Protein AF-A0A1F5B3G1-F1 (afdb_monomer)

pLDDT: mean 71.33, std 23.07, range [35.62, 98.06]

Radius of gyration: 30.31 Å; Cα contacts (8 Å, |Δi|>4): 135; chains: 1; bounding box: 74×88×44 Å

Sequence (189 aa):
MNYLMTTNYNHNNFNKSPRPTTLKGIPFAWQDKRVMKVIRESFNRRKRPIAIALYQTLTEQASNAGGKQGKAVSEFSAYLEGLAEKIGRSVATVKRYMADFKRLGIVSWQNRKWGHRNLANLYTLRHYSHHNSGPTSVHNNELSTVAHNSELPIKERRKDSTIINKDVDNSGITKGFNSLKDILDKRNA

Organism: NCBI:txid1797301

InterPro domains:
  IPR036390 Winged helix DNA-binding domain superfamily [SSF46785] (54-125)

Solvent-accessible surface area (backbone atoms only — not comparable to full-atom values): 12458 Å² total; per-residue (Å²): 138,87,82,86,81,85,78,86,79,84,87,77,81,80,77,73,72,76,71,79,87,56,77,77,85,60,89,51,54,74,75,60,68,65,56,53,48,52,47,59,74,75,32,56,88,85,53,27,62,58,53,51,44,49,52,46,53,51,28,28,50,15,29,59,58,12,58,83,72,78,43,84,36,54,58,33,72,46,48,65,62,64,54,12,59,77,61,72,49,53,50,71,56,47,53,54,53,49,53,50,32,39,75,71,57,46,35,51,73,46,89,39,67,58,89,94,43,81,49,54,27,42,35,34,54,47,79,83,77,66,81,80,72,63,71,96,46,96,63,76,82,57,83,74,79,72,70,79,83,84,65,74,87,86,84,76,87,75,79,86,88,74,92,71,92,78,92,80,79,93,79,83,84,82,87,86,74,84,52,76,65,65,61,53,62,62,71,80,106

Mean predicted aligned error: 18.75 Å

Foldseek 3Di:
DDDDDDDPDDPDDPPPPPDPPDPPPDQDFDDDVVVLVLLVVVDDPVCSVLLVQLNSLLSSQQSVVCSVVVDRGQKGFADLVVSCVSSVHDSVSSVVSVVVCVVSVQKDWDFDDDVPRGGTIMMGGDDPPPPPPPPPDPPPPDPPPPDDPPDPPPPDPPDDDDDDDDDDDDDDDDPDDDDPVNVVVVVVD

Secondary structure (DSSP, 8-state):
-----------------------TTS------HHHHHHHHHHS-TTTHHHHHHHHHHHHHHHHHHHHTTTS--SEEEE-HHHHHHHHTS-HHHHHHHHHHHHHTTSEEEE--EETTEEPPEEEEEPP---TT---SSTTTTS---S--------S-SSS----------------S---HHHHHHTT--

Nearest PDB structures (foldseek):
  6pln-assembly2_B  TM=6.323E-01  e=3.599E-03  Pyrococcus furiosus
  4pql-assembly1_A  TM=6.502E-01  e=5.893E-03  Staphylococcus aureus
  3hif-assembly1_A  TM=7.026E-01  e=2.286E-02  Escherichia coli
  3r0a-assembly1_A  TM=5.890E-01  e=6.267E-03  Methanosarcina mazei
  2p4w-assembly1_A  TM=6.684E-01  e=1.004E-01  Pyrococcus furiosus

Structure (mmCIF, N/CA/C/O backbone):
data_AF-A0A1F5B3G1-F1
#
_entry.id   AF-A0A1F5B3G1-F1
#
loop_
_atom_site.group_PDB
_atom_site.id
_atom_site.type_symbol
_atom_site.label_atom_id
_atom_site.label_alt_id
_atom_site.label_comp_id
_atom_site.label_asym_id
_atom_site.label_entity_id
_atom_site.label_seq_id
_atom_site.pdbx_PDB_ins_code
_atom_site.Cartn_x
_atom_site.Cartn_y
_atom_site.Cartn_z
_atom_site.occupancy
_atom_site.B_iso_or_equiv
_atom_site.auth_seq_id
_atom_site.auth_comp_id
_atom_site.auth_asym_id
_atom_site.auth_atom_id
_atom_site.pdbx_PDB_model_num
ATOM 1 N N . MET A 1 1 ? 3.021 74.240 -15.219 1.00 39.84 1 MET A N 1
ATOM 2 C CA . MET A 1 1 ? 2.072 73.544 -16.114 1.00 39.84 1 MET A CA 1
ATOM 3 C C . MET A 1 1 ? 2.021 72.088 -15.690 1.00 39.84 1 MET A C 1
ATOM 5 O O . MET A 1 1 ? 2.981 71.368 -15.922 1.00 39.84 1 MET A O 1
ATOM 9 N N . ASN A 1 2 ? 0.953 71.700 -14.993 1.00 39.31 2 ASN A N 1
ATOM 10 C CA . ASN A 1 2 ? 0.731 70.340 -14.506 1.00 39.31 2 ASN A CA 1
ATOM 11 C C . ASN A 1 2 ? -0.130 69.589 -15.521 1.00 39.31 2 ASN A C 1
ATOM 13 O O . ASN A 1 2 ? -1.256 70.010 -15.775 1.00 39.31 2 ASN A O 1
ATOM 17 N N . TYR A 1 3 ? 0.368 68.477 -16.057 1.00 39.12 3 TYR A N 1
ATOM 18 C CA . TYR A 1 3 ? -0.465 67.505 -16.760 1.00 39.12 3 TYR A CA 1
ATOM 19 C C . TYR A 1 3 ? -0.645 66.282 -15.861 1.00 39.12 3 TYR A C 1
ATOM 21 O O . TYR A 1 3 ? 0.294 65.530 -15.614 1.00 39.12 3 TYR A O 1
ATOM 29 N N . LEU A 1 4 ? -1.865 66.112 -15.348 1.00 44.41 4 LEU A N 1
ATOM 30 C CA . LEU A 1 4 ? -2.325 64.884 -14.708 1.00 44.41 4 LEU A CA 1
ATOM 31 C C . LEU A 1 4 ? -2.707 63.894 -15.815 1.00 44.41 4 LEU A C 1
ATOM 33 O O . LEU A 1 4 ? -3.704 64.085 -16.505 1.00 44.41 4 LEU A O 1
ATOM 37 N N . MET A 1 5 ? -1.907 62.843 -15.985 1.00 42.88 5 MET A N 1
ATOM 38 C CA . MET A 1 5 ? -2.252 61.674 -16.796 1.00 42.88 5 MET A CA 1
ATOM 39 C C . MET A 1 5 ? -2.932 60.643 -15.891 1.00 42.88 5 MET A C 1
ATOM 41 O O . MET A 1 5 ? -2.278 59.963 -15.100 1.00 42.88 5 MET A O 1
ATOM 45 N N . THR A 1 6 ? -4.254 60.533 -15.985 1.00 46.00 6 THR A N 1
ATOM 46 C CA . THR A 1 6 ? -5.031 59.462 -15.357 1.00 46.00 6 THR A CA 1
ATOM 47 C C . THR A 1 6 ? -4.901 58.188 -16.190 1.00 46.00 6 THR A C 1
ATOM 49 O O . THR A 1 6 ? -5.369 58.115 -17.323 1.00 46.00 6 THR A O 1
ATOM 52 N N . THR A 1 7 ? -4.271 57.150 -15.637 1.00 47.31 7 THR A N 1
ATOM 53 C CA . THR A 1 7 ? -4.307 55.805 -16.230 1.00 47.31 7 THR A CA 1
ATOM 54 C C . THR A 1 7 ? -5.397 54.979 -15.555 1.00 47.31 7 THR A C 1
ATOM 56 O O . THR A 1 7 ? -5.283 54.562 -14.405 1.00 47.31 7 THR A O 1
ATOM 59 N N . ASN A 1 8 ? -6.485 54.753 -16.294 1.00 43.66 8 ASN A N 1
ATOM 60 C CA . ASN A 1 8 ? -7.517 53.774 -15.964 1.00 43.66 8 ASN A CA 1
ATOM 61 C C . ASN A 1 8 ? -6.944 52.360 -16.144 1.00 43.66 8 ASN A C 1
ATOM 63 O O . ASN A 1 8 ? -6.905 51.839 -17.259 1.00 43.66 8 ASN A O 1
ATOM 67 N N . TYR A 1 9 ? -6.511 51.724 -15.055 1.00 40.81 9 TYR A N 1
ATOM 68 C CA . TYR A 1 9 ? -6.197 50.296 -15.064 1.00 40.81 9 TYR A CA 1
ATOM 69 C C . TYR A 1 9 ? -7.470 49.481 -14.840 1.00 40.81 9 TYR A C 1
ATOM 71 O O . TYR A 1 9 ? -7.949 49.303 -13.721 1.00 40.81 9 TYR A O 1
ATOM 79 N N . ASN A 1 10 ? -8.004 48.979 -15.949 1.00 41.41 10 ASN A N 1
ATOM 80 C CA . ASN A 1 10 ? -9.121 48.051 -16.003 1.00 41.41 10 ASN A CA 1
ATOM 81 C C . ASN A 1 10 ? -8.717 46.715 -15.340 1.00 41.41 10 ASN A C 1
ATOM 83 O O . ASN A 1 10 ? -8.037 45.878 -15.936 1.00 41.41 10 ASN A O 1
ATOM 87 N N . HIS A 1 11 ? -9.088 46.536 -14.073 1.00 47.47 11 HIS A N 1
ATOM 88 C CA . HIS A 1 11 ? -8.950 45.283 -13.335 1.00 47.47 11 HIS A CA 1
ATOM 89 C C . HIS A 1 11 ? -10.055 44.329 -13.784 1.00 47.47 11 HIS A C 1
ATOM 91 O O . HIS A 1 11 ? -11.149 44.401 -13.244 1.00 47.47 11 HIS A O 1
ATOM 97 N N . ASN A 1 12 ? -9.792 43.466 -14.770 1.00 47.34 12 ASN A N 1
ATOM 98 C CA . ASN A 1 12 ? -10.543 42.218 -14.984 1.00 47.34 12 ASN A CA 1
ATOM 99 C C . ASN A 1 12 ? -9.835 41.297 -15.993 1.00 47.34 12 ASN A C 1
ATOM 101 O O . ASN A 1 12 ? -10.393 40.914 -17.015 1.00 47.34 12 ASN A O 1
ATOM 105 N N . ASN A 1 13 ? -8.605 40.885 -15.683 1.00 39.28 13 ASN A N 1
ATOM 106 C CA . ASN A 1 13 ? -8.023 39.687 -16.288 1.00 39.28 13 ASN A CA 1
ATOM 107 C C . ASN A 1 13 ? -8.091 38.550 -15.270 1.00 39.28 13 ASN A C 1
ATOM 109 O O . ASN A 1 13 ? -7.134 38.264 -14.551 1.00 39.28 13 ASN A O 1
ATOM 113 N N . PHE A 1 14 ? -9.247 37.883 -15.213 1.00 47.25 14 PHE A N 1
ATOM 114 C CA . PHE A 1 14 ? -9.324 36.533 -14.668 1.00 47.25 14 PHE A CA 1
ATOM 115 C C . PHE A 1 14 ? -8.482 35.628 -15.569 1.00 47.25 14 PHE A C 1
ATOM 117 O O . PHE A 1 14 ? -8.989 35.033 -16.521 1.00 47.25 14 PHE A O 1
ATOM 124 N N . ASN A 1 15 ? -7.187 35.534 -15.259 1.00 42.53 15 ASN A N 1
ATOM 125 C CA . ASN A 1 15 ? -6.304 34.481 -15.734 1.00 42.53 15 ASN A CA 1
ATOM 126 C C . ASN A 1 15 ? -6.904 33.142 -15.292 1.00 42.53 15 ASN A C 1
ATOM 128 O O . ASN A 1 15 ? -6.577 32.599 -14.237 1.00 42.53 15 ASN A O 1
ATOM 132 N N . LYS A 1 16 ? -7.818 32.599 -16.099 1.00 48.09 16 LYS A N 1
ATOM 133 C CA . LYS A 1 16 ? -8.170 31.187 -16.053 1.00 48.09 16 LYS A CA 1
ATOM 134 C C . LYS A 1 16 ? -6.902 30.452 -16.459 1.00 48.09 16 LYS A C 1
ATOM 136 O O . LYS A 1 16 ? -6.647 30.276 -17.646 1.00 48.09 16 LYS A O 1
ATOM 141 N N . SER A 1 17 ? -6.092 30.089 -15.464 1.00 45.94 17 SER A N 1
ATOM 142 C CA . SER A 1 17 ? -4.983 29.160 -15.644 1.00 45.94 17 SER A CA 1
ATOM 143 C C . SER A 1 17 ? -5.505 27.997 -16.498 1.00 45.94 17 SER A C 1
ATOM 145 O O . SER A 1 17 ? -6.542 27.417 -16.141 1.00 45.94 17 SER A O 1
ATOM 147 N N . PRO A 1 18 ? -4.896 27.716 -17.664 1.00 47.88 18 PRO A N 1
ATOM 148 C CA . PRO A 1 18 ? -5.341 26.623 -18.505 1.00 47.88 18 PRO A CA 1
ATOM 149 C C . PRO A 1 18 ? -5.290 25.357 -17.656 1.00 47.88 18 PRO A C 1
ATOM 151 O O . PRO A 1 18 ? -4.236 24.984 -17.142 1.00 47.88 18 PRO A O 1
ATOM 154 N N . ARG A 1 19 ? -6.448 24.713 -17.459 1.00 49.81 19 ARG A N 1
ATOM 155 C CA . ARG A 1 19 ? -6.490 23.403 -16.803 1.00 49.81 19 ARG A CA 1
ATOM 156 C C . ARG A 1 19 ? -5.512 22.508 -17.566 1.00 49.81 19 ARG A C 1
ATOM 158 O O . ARG A 1 19 ? -5.630 22.462 -18.795 1.00 49.81 19 ARG A O 1
ATOM 165 N N . PRO A 1 20 ? -4.566 21.829 -16.893 1.00 45.84 20 PRO A N 1
ATOM 166 C CA . PRO A 1 20 ? -3.583 21.003 -17.576 1.00 45.84 20 PRO A CA 1
ATOM 167 C C . PRO A 1 20 ? -4.328 19.974 -18.426 1.00 45.84 20 PRO A C 1
ATOM 169 O O . PRO A 1 20 ? -4.991 19.074 -17.917 1.00 45.84 20 PRO A O 1
ATOM 172 N N . THR A 1 21 ? -4.282 20.170 -19.743 1.00 52.81 21 THR A N 1
ATOM 173 C CA . THR A 1 21 ? -5.057 19.413 -20.739 1.00 52.81 21 THR A CA 1
ATOM 174 C C . THR A 1 21 ? -4.375 18.092 -21.089 1.00 52.81 21 THR A C 1
ATOM 176 O O . THR A 1 21 ? -4.858 17.319 -21.909 1.00 52.81 21 THR A O 1
ATOM 179 N N . THR A 1 22 ? -3.263 17.794 -20.421 1.00 48.81 22 THR A N 1
ATOM 180 C CA . THR A 1 22 ? -2.544 16.538 -20.534 1.00 48.81 22 THR A CA 1
ATOM 181 C C . THR A 1 22 ? -2.387 15.931 -19.148 1.00 48.81 22 THR A C 1
ATOM 183 O O . THR A 1 22 ? -1.594 16.405 -18.343 1.00 48.81 22 THR A O 1
ATOM 186 N N . LEU A 1 23 ? -3.069 14.810 -18.903 1.00 55.16 23 LEU A N 1
ATOM 187 C CA . LEU A 1 23 ? -2.818 13.906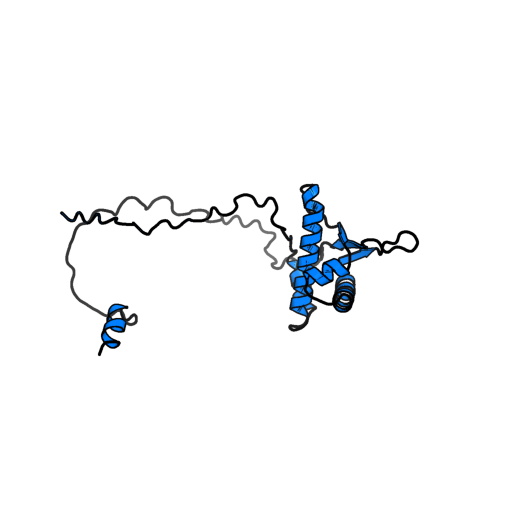 -17.768 1.00 55.16 23 LEU A CA 1
ATOM 188 C C . LEU A 1 23 ? -1.395 13.294 -17.786 1.00 55.16 23 LEU A C 1
ATOM 190 O O . LEU A 1 23 ? -1.066 12.458 -16.950 1.00 55.16 23 LEU A O 1
ATOM 194 N N . LYS A 1 24 ? -0.539 13.677 -18.745 1.00 48.41 24 LYS A N 1
ATOM 195 C CA . LYS A 1 24 ? 0.857 13.247 -18.835 1.00 48.41 24 LYS A CA 1
ATOM 196 C C . LYS A 1 24 ? 1.644 13.812 -17.652 1.00 48.41 24 LYS A C 1
ATOM 198 O O . LYS A 1 24 ? 1.892 15.009 -17.586 1.00 48.41 24 LYS A O 1
ATOM 203 N N . GLY A 1 25 ? 2.062 12.926 -16.752 1.00 51.00 25 GLY A N 1
ATOM 204 C CA . GLY A 1 25 ? 3.007 13.230 -15.674 1.00 51.00 25 GLY A CA 1
ATOM 205 C C . GLY A 1 25 ? 2.384 13.474 -14.300 1.00 51.00 25 GLY A C 1
ATOM 206 O O . GLY A 1 25 ? 3.123 13.517 -13.321 1.00 51.00 25 GLY A O 1
ATOM 207 N N . ILE A 1 26 ? 1.055 13.572 -14.187 1.00 56.16 26 ILE A N 1
ATOM 208 C CA . ILE A 1 26 ? 0.404 13.579 -12.871 1.00 56.16 26 ILE A CA 1
ATOM 209 C C . ILE A 1 26 ? 0.359 12.127 -12.372 1.00 56.16 26 ILE A C 1
ATOM 211 O O . ILE A 1 26 ? -0.120 11.269 -13.120 1.00 56.16 26 ILE A O 1
ATOM 215 N N . PRO A 1 27 ? 0.834 11.821 -11.147 1.00 56.84 27 PRO A N 1
ATOM 216 C CA . PRO A 1 27 ? 0.719 10.485 -10.580 1.00 56.84 27 PRO A CA 1
ATOM 217 C C . PRO A 1 27 ? -0.765 10.136 -10.442 1.00 56.84 27 PRO A C 1
ATOM 219 O O . PRO A 1 27 ? -1.477 10.625 -9.567 1.00 56.84 27 PRO A O 1
ATOM 222 N N . PHE A 1 28 ? -1.250 9.324 -11.373 1.00 65.94 28 PHE A N 1
ATOM 223 C CA . PHE A 1 28 ? -2.594 8.777 -11.350 1.00 65.94 28 PHE A CA 1
ATOM 224 C 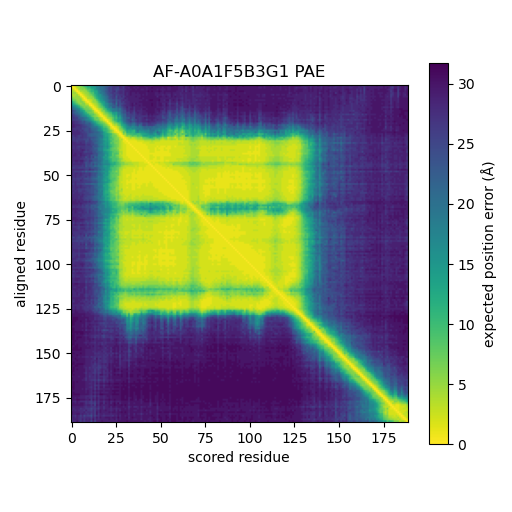C . PHE A 1 28 ? -2.580 7.531 -10.471 1.00 65.94 28 PHE A C 1
ATOM 226 O O . PHE A 1 28 ? -1.675 6.717 -10.586 1.00 65.94 28 PHE A O 1
ATOM 233 N N . ALA A 1 29 ? -3.568 7.368 -9.599 1.00 69.75 29 ALA A N 1
ATOM 234 C CA . ALA A 1 29 ? -3.754 6.149 -8.826 1.00 69.75 29 ALA A CA 1
ATOM 235 C C . ALA A 1 29 ? -5.062 5.501 -9.281 1.00 69.75 29 ALA A C 1
ATOM 237 O O . ALA A 1 29 ? -6.145 6.005 -8.974 1.00 69.75 29 ALA A O 1
ATOM 238 N N . TRP A 1 30 ? -4.984 4.396 -10.026 1.00 76.88 30 TRP A N 1
ATOM 239 C CA . TRP A 1 30 ? -6.184 3.617 -10.320 1.00 76.88 30 TRP A CA 1
ATOM 240 C C . TRP A 1 30 ? -6.642 2.922 -9.033 1.00 76.88 30 TRP A C 1
ATOM 242 O O . TRP A 1 30 ? -5.894 2.167 -8.422 1.00 76.88 30 TRP A O 1
ATOM 252 N N . GLN A 1 31 ? -7.867 3.197 -8.585 1.00 84.44 31 GLN A N 1
ATOM 253 C CA . GLN A 1 31 ? -8.419 2.601 -7.367 1.00 84.44 31 GLN A CA 1
ATOM 254 C C . GLN A 1 31 ? -9.544 1.632 -7.708 1.00 84.44 31 GLN A C 1
ATOM 256 O O . GLN A 1 31 ? -10.532 2.013 -8.339 1.00 84.44 31 GLN A O 1
ATOM 261 N N . ASP A 1 32 ? -9.444 0.396 -7.226 1.00 88.06 32 ASP A N 1
ATOM 262 C CA . ASP A 1 32 ? -10.548 -0.553 -7.310 1.00 88.06 32 ASP A CA 1
ATOM 263 C C . ASP A 1 32 ? -11.580 -0.248 -6.209 1.00 88.06 32 ASP A C 1
ATOM 265 O O . ASP A 1 32 ? -11.299 -0.320 -5.006 1.00 88.06 32 ASP A O 1
ATOM 269 N N . LYS A 1 33 ? -12.813 0.080 -6.619 1.00 89.62 33 LYS A N 1
ATOM 270 C CA . LYS A 1 33 ? -13.935 0.348 -5.704 1.00 89.62 33 LYS A CA 1
ATOM 271 C C . LYS A 1 33 ? -14.238 -0.844 -4.790 1.00 89.62 33 LYS A C 1
ATOM 273 O O . LYS A 1 33 ? -14.666 -0.636 -3.654 1.00 89.62 33 LYS A O 1
ATOM 278 N N . ARG A 1 34 ? -14.010 -2.074 -5.256 1.00 89.50 34 ARG A N 1
ATOM 279 C CA . ARG A 1 34 ? -14.254 -3.309 -4.494 1.00 89.50 34 ARG A CA 1
ATOM 280 C C . ARG A 1 34 ? -13.260 -3.432 -3.349 1.00 89.50 34 ARG A C 1
ATOM 282 O O . ARG A 1 34 ? -13.665 -3.607 -2.205 1.00 89.50 34 ARG A O 1
ATOM 289 N N . VAL A 1 35 ? -11.977 -3.225 -3.637 1.00 92.62 35 VAL A N 1
ATOM 290 C CA . VAL A 1 35 ? -10.926 -3.195 -2.611 1.00 92.62 35 VAL A CA 1
ATOM 291 C C . VAL A 1 35 ? -11.193 -2.077 -1.603 1.00 92.62 35 VAL A C 1
ATOM 293 O O . VAL A 1 35 ? -11.102 -2.288 -0.395 1.00 92.62 35 VAL A O 1
ATOM 296 N N . MET A 1 36 ? -11.616 -0.901 -2.073 1.00 94.12 36 MET A N 1
ATOM 297 C CA . MET A 1 36 ? -11.999 0.200 -1.188 1.00 94.12 36 MET A CA 1
ATOM 298 C C . MET A 1 36 ? -13.173 -0.144 -0.264 1.00 94.12 36 MET A C 1
ATOM 300 O O . MET A 1 36 ? -13.164 0.270 0.898 1.00 94.12 36 MET A O 1
ATOM 304 N N . LYS A 1 37 ? -14.171 -0.895 -0.747 1.00 93.62 37 LYS A N 1
ATOM 305 C CA . LYS A 1 37 ? -15.271 -1.411 0.080 1.00 93.62 37 LYS A CA 1
ATOM 306 C C . LYS A 1 37 ? -14.735 -2.356 1.162 1.00 93.62 37 LYS A C 1
ATOM 308 O O . LYS A 1 37 ? -14.967 -2.093 2.340 1.00 93.62 37 LYS A O 1
ATOM 313 N N . VAL A 1 38 ? -13.916 -3.339 0.782 1.00 94.06 38 VAL A N 1
ATOM 314 C CA . VAL A 1 38 ? -13.282 -4.293 1.715 1.00 94.06 38 VAL A CA 1
ATOM 315 C C . VAL A 1 38 ? -12.467 -3.572 2.790 1.00 94.06 38 VAL A C 1
ATOM 317 O O . VAL A 1 38 ? -12.574 -3.898 3.971 1.00 94.06 38 VAL A O 1
ATOM 320 N N . ILE A 1 39 ? -11.694 -2.544 2.425 1.00 95.56 39 ILE A N 1
ATOM 321 C CA . ILE A 1 39 ? -10.941 -1.727 3.390 1.00 95.56 39 ILE A CA 1
ATOM 322 C C . ILE A 1 39 ? -11.887 -1.009 4.365 1.00 95.56 39 ILE A C 1
ATOM 324 O O . ILE A 1 39 ? -11.625 -0.959 5.569 1.00 95.56 39 ILE A O 1
ATOM 328 N N . ARG A 1 40 ? -12.991 -0.433 3.878 1.00 95.75 40 ARG A N 1
ATOM 329 C CA . ARG A 1 40 ? -13.950 0.280 4.739 1.00 95.75 40 ARG A CA 1
ATOM 330 C C . ARG A 1 40 ? -14.652 -0.660 5.719 1.00 95.75 40 ARG A C 1
ATOM 332 O O . ARG A 1 40 ? -14.887 -0.243 6.854 1.00 95.75 40 ARG A O 1
ATOM 339 N N . GLU A 1 41 ? -14.949 -1.882 5.291 1.00 95.62 41 GLU A N 1
ATOM 340 C CA . GLU A 1 41 ? -15.596 -2.921 6.100 1.00 95.62 41 GLU A CA 1
ATOM 341 C C . GLU A 1 41 ? -14.623 -3.549 7.109 1.00 95.62 41 GLU A C 1
ATOM 343 O O . GLU A 1 41 ? -14.974 -3.726 8.272 1.00 95.62 41 GLU A O 1
ATOM 348 N N . SER A 1 42 ? -13.373 -3.795 6.706 1.00 96.69 42 SER A N 1
ATOM 349 C CA . SER A 1 42 ? -12.380 -4.495 7.538 1.00 96.69 42 SER A CA 1
ATOM 350 C C . SER A 1 42 ? -11.718 -3.605 8.594 1.00 96.69 42 SER A C 1
ATOM 352 O O . SER A 1 42 ? -11.260 -4.095 9.627 1.00 96.69 42 SER A O 1
ATOM 354 N N . PHE A 1 43 ? -11.624 -2.292 8.353 1.00 96.56 43 PHE A N 1
ATOM 355 C CA . PHE A 1 43 ? -10.931 -1.365 9.251 1.00 96.56 43 PHE A CA 1
ATOM 356 C C . PHE A 1 43 ? -11.895 -0.405 9.959 1.00 96.56 43 PHE A C 1
ATOM 358 O O . PHE A 1 43 ? -12.707 0.296 9.344 1.00 96.56 43 PHE A O 1
ATOM 365 N N . ASN A 1 44 ? -11.732 -0.307 11.282 1.00 96.25 44 ASN A N 1
ATOM 366 C CA . ASN A 1 44 ? -12.473 0.633 12.123 1.00 96.25 44 ASN A CA 1
ATOM 367 C C . ASN A 1 44 ? -12.146 2.103 11.788 1.00 96.25 44 ASN A C 1
ATOM 369 O O . ASN A 1 44 ? -11.140 2.403 11.144 1.00 96.25 44 ASN A O 1
ATOM 373 N N . ARG A 1 45 ? -12.967 3.046 12.274 1.00 94.75 45 ARG A N 1
ATOM 374 C CA . ARG A 1 45 ? -12.832 4.485 11.959 1.00 94.75 45 ARG A CA 1
ATOM 375 C C . ARG A 1 45 ? -11.432 5.059 12.222 1.00 94.75 45 ARG A C 1
ATOM 377 O O . ARG A 1 45 ? -10.995 5.912 11.463 1.00 94.75 45 ARG A O 1
ATOM 384 N N . ARG A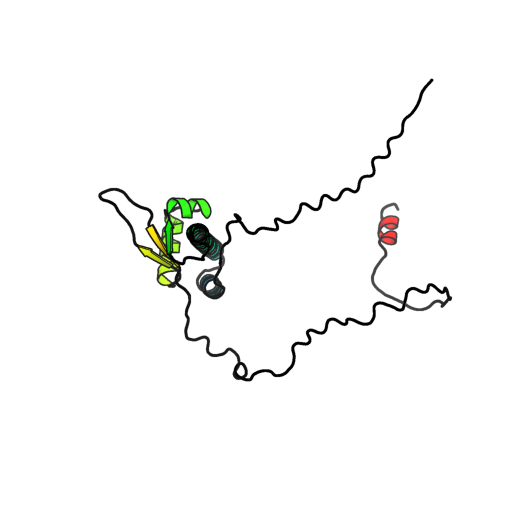 1 46 ? -10.718 4.584 13.252 1.00 95.12 46 ARG A N 1
ATOM 385 C CA . ARG A 1 46 ? -9.371 5.078 13.605 1.00 95.12 46 ARG A CA 1
ATOM 386 C C . ARG A 1 46 ? -8.279 4.542 12.673 1.00 95.12 46 ARG A C 1
ATOM 388 O O . ARG A 1 46 ? -7.349 5.267 12.341 1.00 95.12 46 ARG A O 1
ATOM 395 N N . LYS A 1 47 ? -8.378 3.278 12.253 1.00 96.19 47 LYS A N 1
ATOM 396 C CA . LYS A 1 47 ? -7.375 2.603 11.409 1.00 96.19 47 LYS A CA 1
ATOM 397 C C . LYS A 1 47 ? -7.613 2.804 9.911 1.00 96.19 47 LYS A C 1
ATOM 399 O O . LYS A 1 47 ? -6.677 2.785 9.116 1.00 96.19 47 LYS A O 1
ATOM 404 N N . ARG A 1 48 ? -8.867 3.029 9.523 1.00 97.38 48 ARG A N 1
ATOM 405 C CA . ARG A 1 48 ? -9.300 3.148 8.129 1.00 97.38 48 ARG A CA 1
ATOM 406 C C . ARG A 1 48 ? -8.554 4.224 7.326 1.00 97.38 48 ARG A C 1
ATOM 408 O O . ARG A 1 48 ? -8.149 3.890 6.219 1.00 97.38 48 ARG A O 1
ATOM 415 N N . PRO A 1 49 ? -8.306 5.454 7.821 1.00 97.81 49 PRO A N 1
ATOM 416 C CA . PRO A 1 49 ? -7.577 6.458 7.042 1.00 97.81 49 PRO A CA 1
ATOM 417 C C . PRO A 1 49 ? -6.172 5.996 6.642 1.00 97.81 49 PRO A C 1
ATOM 419 O O . PRO A 1 49 ? -5.748 6.226 5.518 1.00 97.81 49 PRO A O 1
ATOM 422 N N . ILE A 1 50 ? -5.481 5.279 7.535 1.00 97.62 50 ILE A N 1
ATOM 423 C CA . ILE A 1 50 ? -4.135 4.751 7.276 1.00 97.62 50 ILE A CA 1
ATOM 424 C C . ILE A 1 50 ? -4.189 3.631 6.235 1.00 97.62 50 ILE A C 1
ATOM 426 O O . ILE A 1 50 ? -3.366 3.611 5.328 1.00 97.62 50 ILE A O 1
ATOM 430 N N . ALA A 1 51 ? -5.170 2.728 6.332 1.00 97.69 51 ALA A N 1
ATOM 431 C CA . ALA A 1 51 ? -5.369 1.688 5.325 1.00 97.69 51 ALA A CA 1
ATOM 432 C C . ALA A 1 51 ? -5.663 2.292 3.941 1.00 97.69 51 ALA A C 1
ATOM 434 O O . ALA A 1 51 ? -5.066 1.887 2.949 1.00 97.69 51 ALA A O 1
ATOM 435 N N . ILE A 1 52 ? -6.541 3.295 3.871 1.00 97.06 52 ILE A N 1
ATOM 436 C CA . ILE A 1 52 ? -6.863 3.979 2.613 1.00 97.06 52 ILE A CA 1
ATOM 437 C C . ILE A 1 52 ? -5.620 4.653 2.029 1.00 97.06 52 ILE A C 1
ATOM 439 O O . ILE A 1 52 ? -5.336 4.452 0.851 1.00 97.06 52 ILE A O 1
ATOM 443 N N . ALA A 1 53 ? -4.863 5.386 2.849 1.00 96.94 53 ALA A N 1
ATOM 444 C CA . ALA A 1 53 ? -3.632 6.039 2.416 1.00 96.94 53 ALA A CA 1
ATOM 445 C C . ALA A 1 53 ? -2.597 5.019 1.914 1.00 96.94 53 ALA A C 1
ATOM 447 O O . ALA A 1 53 ? -2.034 5.197 0.840 1.00 96.94 53 ALA A O 1
ATOM 448 N N . LEU A 1 54 ? -2.411 3.901 2.626 1.00 97.31 54 LEU A N 1
ATOM 449 C CA . LEU A 1 54 ? -1.528 2.820 2.185 1.00 97.31 54 LEU A CA 1
ATOM 450 C C . LEU A 1 54 ? -1.961 2.246 0.836 1.00 97.31 54 LEU A C 1
ATOM 452 O O . LEU A 1 54 ? -1.130 2.087 -0.054 1.00 97.31 54 LEU A O 1
ATOM 456 N N . TYR A 1 55 ? -3.250 1.955 0.666 1.00 96.50 55 TYR A N 1
ATOM 457 C CA . TYR A 1 55 ? -3.763 1.443 -0.601 1.00 96.50 55 TYR A CA 1
ATOM 458 C C . TYR A 1 55 ? -3.570 2.448 -1.743 1.00 96.50 55 TYR A C 1
ATOM 460 O O . TYR A 1 55 ? -3.083 2.068 -2.805 1.00 96.50 55 TYR A O 1
ATOM 468 N N . GLN A 1 56 ? -3.858 3.730 -1.501 1.00 95.25 56 GLN A N 1
ATOM 469 C CA . GLN A 1 56 ? -3.601 4.819 -2.448 1.00 95.25 56 GLN A CA 1
ATOM 470 C C . GLN A 1 56 ? -2.136 4.862 -2.876 1.00 95.25 56 GLN A C 1
ATOM 472 O O . GLN A 1 56 ? -1.850 4.825 -4.072 1.00 95.25 56 GLN A O 1
ATOM 477 N N . THR A 1 57 ? -1.213 4.852 -1.915 1.00 95.81 57 THR A N 1
ATOM 478 C CA . THR A 1 57 ? 0.224 4.842 -2.191 1.00 95.81 57 THR A CA 1
ATOM 479 C C . THR A 1 57 ? 0.633 3.626 -3.021 1.00 95.81 57 THR A C 1
ATOM 481 O O . THR A 1 57 ? 1.404 3.771 -3.965 1.00 95.81 57 THR A O 1
ATOM 484 N N . LEU A 1 58 ? 0.102 2.433 -2.737 1.00 94.94 58 LEU A N 1
ATOM 485 C CA . LEU A 1 58 ? 0.407 1.239 -3.534 1.00 94.94 58 LEU A CA 1
ATOM 486 C C . LEU A 1 58 ? -0.090 1.368 -4.974 1.00 94.94 58 LEU A C 1
ATOM 488 O O . LEU A 1 58 ? 0.656 1.074 -5.905 1.00 94.94 58 LEU A O 1
ATOM 492 N N . THR A 1 59 ? -1.321 1.839 -5.167 1.00 93.56 59 THR A N 1
ATOM 493 C CA . THR A 1 59 ? -1.886 2.050 -6.508 1.00 93.56 59 THR A CA 1
ATOM 494 C C . THR A 1 59 ? -1.156 3.147 -7.284 1.00 93.56 59 THR A C 1
ATOM 496 O O . THR A 1 59 ? -0.989 3.038 -8.497 1.00 93.56 59 THR A O 1
ATOM 499 N N . GLU A 1 60 ? -0.653 4.171 -6.595 1.00 92.06 60 GLU A N 1
ATOM 500 C CA . GLU A 1 60 ? 0.196 5.208 -7.180 1.00 92.06 60 GLU A CA 1
ATOM 501 C C . GLU A 1 60 ? 1.542 4.621 -7.634 1.00 92.06 60 GLU A C 1
ATOM 503 O O . GLU A 1 60 ? 1.958 4.839 -8.768 1.00 92.06 60 GLU A O 1
ATOM 508 N N . GLN A 1 61 ? 2.207 3.819 -6.792 1.00 92.56 61 GLN A N 1
ATOM 509 C CA . GLN A 1 61 ? 3.465 3.156 -7.160 1.00 92.56 61 GLN A CA 1
ATOM 510 C C . GLN A 1 61 ? 3.293 2.208 -8.349 1.00 92.56 61 GLN A C 1
ATOM 512 O O . GLN A 1 61 ? 4.104 2.229 -9.277 1.00 92.56 61 GLN A O 1
ATOM 517 N N . ALA A 1 62 ? 2.214 1.428 -8.350 1.00 90.50 62 ALA A N 1
ATOM 518 C CA . ALA A 1 62 ? 1.853 0.548 -9.452 1.00 90.50 62 ALA A CA 1
ATOM 519 C C . ALA A 1 62 ? 1.646 1.335 -10.757 1.00 90.50 62 ALA A C 1
ATOM 521 O O . ALA A 1 62 ? 2.189 0.994 -11.806 1.00 90.50 62 ALA A O 1
ATOM 522 N N . SER A 1 63 ? 0.922 2.450 -10.686 1.00 87.06 63 SER A N 1
ATOM 523 C CA . SER A 1 63 ? 0.682 3.315 -11.845 1.00 87.06 63 SER A CA 1
ATOM 524 C C . SER A 1 63 ? 1.965 3.969 -12.356 1.00 87.06 63 SER A C 1
ATOM 526 O O . SER A 1 63 ? 2.199 3.991 -13.562 1.00 87.06 63 SER A O 1
ATOM 528 N N . ASN A 1 64 ? 2.834 4.437 -11.458 1.00 87.50 64 ASN A N 1
ATOM 529 C CA . ASN A 1 64 ? 4.123 5.031 -11.817 1.00 87.50 64 ASN A CA 1
ATOM 530 C C . ASN A 1 64 ? 5.055 4.014 -12.493 1.00 87.50 64 ASN A C 1
ATOM 532 O O . ASN A 1 64 ? 5.728 4.350 -13.469 1.00 87.50 64 ASN A O 1
ATOM 536 N N . ALA A 1 65 ? 5.073 2.766 -12.013 1.00 86.69 65 ALA A N 1
ATOM 537 C CA . ALA A 1 65 ? 5.826 1.686 -12.648 1.00 86.69 65 ALA A CA 1
ATOM 538 C C . ALA A 1 65 ? 5.320 1.414 -14.076 1.00 86.69 65 ALA A C 1
ATOM 540 O O . ALA A 1 65 ? 6.116 1.273 -15.007 1.00 86.69 65 ALA A O 1
ATOM 541 N N . GLY A 1 66 ? 3.999 1.425 -14.253 1.00 81.12 66 GLY A N 1
ATOM 542 C CA . GLY A 1 66 ? 3.333 1.219 -15.536 1.00 81.12 66 GLY A CA 1
ATOM 543 C C . GLY A 1 66 ? 3.412 2.405 -16.503 1.00 81.12 66 GLY A C 1
ATOM 544 O O . GLY A 1 66 ? 3.367 2.221 -17.720 1.00 81.12 66 GLY A O 1
ATOM 545 N N . GLY A 1 67 ? 3.610 3.624 -15.992 1.00 73.94 67 GLY A N 1
ATOM 546 C CA . GLY A 1 67 ? 3.722 4.846 -16.795 1.00 73.94 67 GLY A CA 1
ATOM 547 C C . GLY A 1 67 ? 4.842 4.794 -17.839 1.00 73.94 67 GLY A C 1
ATOM 548 O O . GLY A 1 67 ? 4.686 5.336 -18.930 1.00 73.94 67 GLY A O 1
ATOM 549 N N . LYS A 1 68 ? 5.927 4.056 -17.564 1.00 69.06 68 LYS A N 1
ATOM 550 C CA . LYS A 1 68 ? 7.012 3.806 -18.534 1.00 69.06 68 LYS A CA 1
ATOM 551 C C . LYS A 1 68 ? 6.584 2.929 -19.716 1.00 69.06 68 LYS A C 1
ATOM 553 O O . LYS A 1 68 ? 7.205 2.982 -20.769 1.00 69.06 68 LYS A O 1
ATOM 558 N N . GLN A 1 69 ? 5.544 2.121 -19.533 1.00 66.50 69 GLN A N 1
ATOM 559 C CA . GLN A 1 69 ? 5.033 1.151 -20.505 1.00 66.50 69 GLN A CA 1
ATOM 560 C C . GLN A 1 69 ? 3.682 1.575 -21.108 1.00 66.50 69 GLN A C 1
ATOM 562 O O . GLN A 1 69 ? 3.125 0.856 -21.935 1.00 66.50 69 GLN A O 1
ATOM 567 N N . GLY A 1 70 ? 3.127 2.717 -20.683 1.00 68.88 70 GLY A N 1
ATOM 568 C CA . GLY A 1 70 ? 1.815 3.197 -21.120 1.00 68.88 70 GLY A CA 1
ATOM 569 C C . GLY A 1 70 ? 0.636 2.323 -20.674 1.00 68.88 70 GLY A C 1
ATOM 570 O O . GLY A 1 70 ? -0.442 2.424 -21.255 1.00 68.88 70 GLY A O 1
ATOM 571 N N . LYS A 1 71 ? 0.817 1.449 -19.674 1.00 69.06 71 LYS A N 1
ATOM 572 C CA . LYS A 1 71 ? -0.214 0.516 -19.185 1.00 69.06 71 LYS A CA 1
ATOM 573 C C . LYS A 1 71 ? -0.214 0.467 -17.663 1.00 69.06 71 LYS A C 1
ATOM 575 O O . LYS A 1 71 ? 0.838 0.575 -17.047 1.00 69.06 71 LYS A O 1
ATOM 580 N N . ALA A 1 72 ? -1.379 0.278 -17.047 1.00 67.81 72 ALA A N 1
ATOM 581 C CA . ALA A 1 72 ? -1.448 -0.012 -15.618 1.00 67.81 72 ALA A CA 1
ATOM 582 C C . ALA A 1 72 ? -0.853 -1.403 -15.353 1.00 67.81 72 ALA A C 1
ATOM 584 O O . ALA A 1 72 ? -1.270 -2.379 -15.976 1.00 67.81 72 ALA A O 1
ATOM 585 N N . VAL A 1 73 ? 0.112 -1.489 -14.437 1.00 84.12 73 VAL A N 1
ATOM 586 C CA . VAL A 1 73 ? 0.696 -2.761 -13.996 1.00 84.12 73 VAL A CA 1
ATOM 587 C C . VAL A 1 73 ? 0.208 -3.090 -12.594 1.00 84.12 73 VAL A C 1
ATOM 589 O O . VAL A 1 73 ? 0.046 -2.203 -11.758 1.00 84.12 73 VAL A O 1
ATOM 592 N N . SER A 1 74 ? -0.046 -4.367 -12.332 1.00 87.62 74 SER A N 1
ATOM 593 C CA . SER A 1 74 ? -0.379 -4.875 -10.998 1.00 87.62 74 SER A CA 1
ATOM 594 C C . SER A 1 74 ? 0.869 -5.144 -10.157 1.00 87.62 74 SER A C 1
ATOM 596 O O . SER A 1 74 ? 0.781 -5.193 -8.932 1.00 87.62 74 SER A O 1
ATOM 598 N N . GLU A 1 75 ? 2.023 -5.311 -10.804 1.00 92.25 75 GLU A N 1
ATOM 599 C CA . GLU A 1 75 ? 3.296 -5.642 -10.171 1.00 92.25 75 GLU A CA 1
ATOM 600 C C . GLU A 1 75 ? 4.261 -4.463 -10.189 1.00 92.25 75 GLU A C 1
ATOM 602 O O . GLU A 1 75 ? 4.443 -3.802 -11.211 1.00 92.25 75 GLU A O 1
ATOM 607 N N . PHE A 1 76 ? 4.897 -4.197 -9.052 1.00 93.69 76 PHE A N 1
ATOM 608 C CA . PHE A 1 76 ? 5.866 -3.114 -8.920 1.00 93.69 76 PHE A CA 1
ATOM 609 C C . PHE A 1 76 ? 6.858 -3.392 -7.792 1.00 93.69 76 PHE A C 1
ATOM 611 O O . PHE A 1 76 ? 6.572 -4.111 -6.836 1.00 93.69 76 PHE A O 1
ATOM 618 N N . SER A 1 77 ? 8.049 -2.806 -7.899 1.00 95.00 77 SER A N 1
ATOM 619 C CA . SER A 1 77 ? 9.084 -2.908 -6.866 1.00 95.00 77 SER A CA 1
ATOM 620 C C . SER A 1 77 ? 9.082 -1.667 -5.979 1.00 95.00 77 SER A C 1
ATOM 622 O O . SER A 1 77 ? 9.093 -0.551 -6.494 1.00 95.00 77 SER A O 1
ATOM 624 N N . ALA A 1 78 ? 9.095 -1.848 -4.657 1.00 95.81 78 ALA A N 1
ATOM 625 C CA . ALA A 1 78 ? 9.183 -0.743 -3.701 1.00 95.81 78 ALA A CA 1
ATOM 626 C C . ALA A 1 78 ? 9.894 -1.146 -2.395 1.00 95.81 78 ALA A C 1
ATOM 628 O O . ALA A 1 78 ? 9.906 -2.312 -1.997 1.00 95.81 78 ALA A O 1
ATOM 629 N N . TYR A 1 79 ? 10.462 -0.162 -1.698 1.00 96.19 79 TYR A N 1
ATOM 630 C CA . TYR A 1 79 ? 10.967 -0.319 -0.331 1.00 96.19 79 TYR A CA 1
ATOM 631 C C . TYR A 1 79 ? 9.867 0.008 0.682 1.00 96.19 79 TYR A C 1
ATOM 633 O O . TYR A 1 79 ? 9.032 0.879 0.435 1.00 96.19 79 TYR A O 1
ATOM 641 N N . LEU A 1 80 ? 9.861 -0.669 1.834 1.00 95.44 80 LEU A N 1
ATOM 642 C CA . LEU A 1 80 ? 8.887 -0.375 2.893 1.00 95.44 80 LEU A CA 1
ATOM 643 C C . LEU A 1 80 ? 9.087 1.031 3.464 1.00 95.44 80 LEU A C 1
ATOM 645 O O . LEU A 1 80 ? 8.114 1.684 3.825 1.00 95.44 80 LEU A O 1
ATOM 649 N N . GLU A 1 81 ? 10.334 1.485 3.513 1.00 96.38 81 GLU A N 1
ATOM 650 C CA . GLU A 1 81 ? 10.758 2.811 3.948 1.00 96.38 81 GLU A CA 1
ATOM 651 C C . GLU A 1 81 ? 10.125 3.898 3.071 1.00 96.38 81 GLU A C 1
ATOM 653 O O . GLU A 1 81 ? 9.470 4.795 3.593 1.00 96.38 81 GLU A O 1
ATOM 658 N N . GLY A 1 82 ? 10.204 3.756 1.744 1.00 96.38 82 GLY A N 1
ATOM 659 C CA . GLY A 1 82 ? 9.604 4.718 0.811 1.00 96.38 82 GLY A CA 1
ATOM 660 C C . GLY A 1 82 ? 8.072 4.731 0.852 1.00 96.38 82 GLY A C 1
ATOM 661 O O . GLY A 1 82 ? 7.446 5.779 0.701 1.00 96.38 82 GLY A O 1
ATOM 662 N N . LEU A 1 83 ? 7.439 3.580 1.109 1.00 96.38 83 LEU A N 1
ATOM 663 C CA . LEU A 1 83 ? 5.991 3.530 1.343 1.00 96.38 83 LEU A CA 1
ATOM 664 C C . LEU A 1 83 ? 5.618 4.241 2.652 1.00 96.38 83 LEU A C 1
ATOM 666 O O . LEU A 1 83 ? 4.646 4.990 2.696 1.00 96.38 83 LEU A O 1
ATOM 670 N N . ALA A 1 84 ? 6.391 4.013 3.713 1.00 97.06 84 ALA A N 1
ATOM 671 C CA . ALA A 1 84 ? 6.184 4.615 5.025 1.00 97.06 84 ALA A CA 1
ATOM 672 C C . ALA A 1 84 ? 6.314 6.144 4.988 1.00 97.06 84 ALA A C 1
ATOM 674 O O . ALA A 1 84 ? 5.456 6.839 5.538 1.00 97.06 84 ALA A O 1
ATOM 675 N N . GLU A 1 85 ? 7.312 6.648 4.263 1.00 96.81 85 GLU A N 1
ATOM 676 C CA . GLU A 1 85 ? 7.513 8.073 4.001 1.00 96.81 85 GLU A CA 1
ATOM 677 C C . GLU A 1 85 ? 6.304 8.695 3.288 1.00 96.81 85 GLU A C 1
ATOM 679 O O . GLU A 1 85 ? 5.715 9.645 3.801 1.00 96.81 85 GLU A O 1
ATOM 684 N N . LYS A 1 86 ? 5.851 8.101 2.173 1.00 95.44 86 LYS A N 1
ATOM 685 C CA . LYS A 1 86 ? 4.698 8.603 1.400 1.00 95.44 86 LYS A CA 1
ATOM 686 C C . LYS A 1 86 ? 3.396 8.673 2.202 1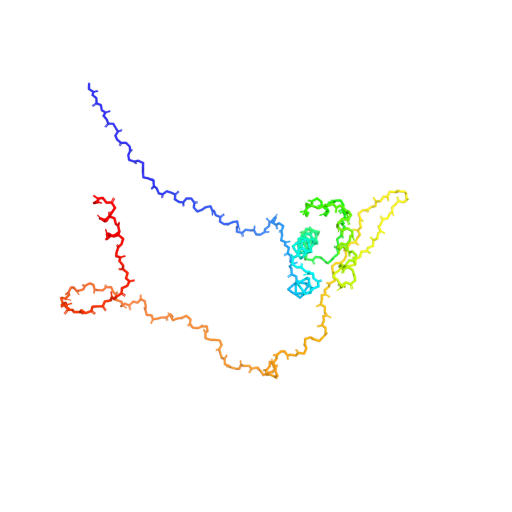.00 95.44 86 LYS A C 1
ATOM 688 O O . LYS A 1 86 ? 2.558 9.529 1.937 1.00 95.44 86 LYS A O 1
ATOM 693 N N . ILE A 1 87 ? 3.214 7.781 3.173 1.00 96.31 87 ILE A N 1
ATOM 694 C CA . ILE A 1 87 ? 2.004 7.724 4.010 1.00 96.31 87 ILE A CA 1
ATOM 695 C C . ILE A 1 87 ? 2.159 8.582 5.280 1.00 96.31 87 ILE A C 1
ATOM 697 O O . ILE A 1 87 ? 1.179 8.820 5.992 1.00 96.31 87 ILE A O 1
ATOM 701 N N . GLY A 1 88 ? 3.377 9.031 5.604 1.00 96.62 88 GLY A N 1
ATOM 702 C CA . GLY A 1 88 ? 3.681 9.752 6.842 1.00 96.62 88 GLY A CA 1
ATOM 703 C C . GLY A 1 88 ? 3.541 8.876 8.092 1.00 96.62 88 GLY A C 1
ATOM 704 O O . GLY A 1 88 ? 2.982 9.302 9.108 1.00 96.62 88 GLY A O 1
ATOM 705 N N . ARG A 1 89 ? 3.967 7.607 8.020 1.00 97.69 89 ARG A N 1
ATOM 706 C CA . ARG A 1 89 ? 3.857 6.630 9.121 1.00 97.69 89 ARG A CA 1
ATOM 707 C C . ARG A 1 89 ? 5.158 5.865 9.323 1.00 97.69 89 ARG A C 1
ATOM 709 O O . ARG A 1 89 ? 6.017 5.838 8.460 1.00 97.69 89 ARG A O 1
ATOM 716 N N . SER A 1 90 ? 5.297 5.207 10.474 1.00 98.06 90 SER A N 1
ATOM 717 C CA . SER A 1 90 ? 6.466 4.368 10.746 1.00 98.06 90 SER A CA 1
ATOM 718 C C . SER A 1 90 ? 6.454 3.083 9.914 1.00 98.06 90 SER A C 1
ATOM 720 O O . SER A 1 90 ? 5.395 2.505 9.649 1.00 98.06 90 SER A O 1
ATOM 722 N N . VAL A 1 91 ? 7.643 2.565 9.591 1.00 97.31 91 VAL A N 1
ATOM 723 C CA . VAL A 1 91 ? 7.810 1.278 8.891 1.00 97.31 91 VAL A CA 1
ATOM 724 C C . VAL A 1 91 ? 7.118 0.137 9.643 1.00 97.31 91 VAL A C 1
ATOM 726 O O . VAL A 1 91 ? 6.485 -0.718 9.028 1.00 97.31 91 VAL A O 1
ATOM 729 N N . ALA A 1 92 ? 7.167 0.139 10.979 1.00 97.88 92 ALA A N 1
ATOM 7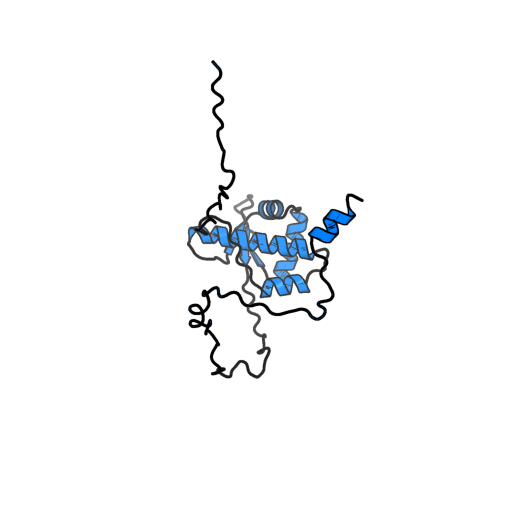30 C CA . ALA A 1 92 ? 6.466 -0.845 11.807 1.00 97.88 92 ALA A CA 1
ATOM 731 C C . ALA A 1 92 ? 4.940 -0.798 11.609 1.00 97.88 92 ALA A C 1
ATOM 733 O O . ALA A 1 92 ? 4.282 -1.839 11.539 1.00 97.88 92 ALA A O 1
ATOM 734 N N . THR A 1 93 ? 4.373 0.405 11.466 1.00 97.62 93 THR A N 1
ATOM 735 C CA . THR A 1 93 ? 2.949 0.575 11.154 1.00 97.62 93 THR A CA 1
ATOM 736 C C . THR A 1 93 ? 2.641 0.027 9.768 1.00 97.62 93 THR A C 1
ATOM 738 O O . THR A 1 93 ? 1.729 -0.784 9.635 1.00 97.62 93 THR A O 1
ATOM 741 N N . VAL A 1 94 ? 3.427 0.390 8.752 1.00 97.56 94 VAL A N 1
ATOM 742 C CA . VAL A 1 94 ? 3.224 -0.117 7.385 1.00 97.56 94 VAL A CA 1
ATOM 743 C C . VAL A 1 94 ? 3.322 -1.640 7.335 1.00 97.56 94 VAL A C 1
ATOM 745 O O . VAL A 1 94 ? 2.440 -2.273 6.767 1.00 97.56 94 VAL A O 1
ATOM 748 N N . LYS A 1 95 ? 4.315 -2.251 7.994 1.00 97.12 95 LYS A N 1
ATOM 749 C CA . LYS A 1 95 ? 4.456 -3.717 8.079 1.00 97.12 95 LYS A CA 1
ATOM 750 C C . LYS A 1 95 ? 3.201 -4.392 8.635 1.00 97.12 95 LYS A C 1
ATOM 752 O O . LYS A 1 95 ? 2.755 -5.392 8.078 1.00 97.12 95 LYS A O 1
ATOM 757 N N . ARG A 1 96 ? 2.602 -3.833 9.693 1.00 97.81 96 ARG A N 1
ATOM 758 C CA . ARG A 1 96 ? 1.348 -4.349 10.268 1.00 97.81 96 ARG A CA 1
ATOM 759 C C . ARG A 1 96 ? 0.186 -4.277 9.277 1.00 97.81 96 ARG A C 1
ATOM 761 O O . ARG A 1 96 ? -0.489 -5.279 9.073 1.00 97.81 96 ARG A O 1
ATOM 768 N N . TYR A 1 97 ? -0.024 -3.126 8.636 1.00 97.94 97 TYR A N 1
ATOM 769 C CA . TYR A 1 97 ? -1.109 -2.980 7.658 1.00 97.94 97 TYR A CA 1
ATOM 770 C C . TYR A 1 97 ? -0.868 -3.811 6.391 1.00 97.94 97 TYR A C 1
ATOM 772 O O . TYR A 1 97 ? -1.822 -4.327 5.822 1.00 97.94 97 TYR A O 1
ATOM 780 N N . MET A 1 98 ? 0.386 -4.004 5.977 1.00 97.25 98 MET A N 1
ATOM 781 C CA . MET A 1 98 ? 0.731 -4.911 4.881 1.00 97.25 98 MET A CA 1
ATOM 782 C C . MET A 1 98 ? 0.374 -6.359 5.207 1.00 97.25 98 MET A C 1
ATOM 784 O O . MET A 1 98 ? -0.210 -7.043 4.370 1.00 97.25 98 MET A O 1
ATOM 788 N N . ALA A 1 99 ? 0.658 -6.823 6.427 1.00 97.06 99 ALA A N 1
ATOM 789 C CA . ALA A 1 99 ? 0.228 -8.147 6.875 1.00 97.06 99 ALA A CA 1
ATOM 790 C C . ALA A 1 99 ? -1.302 -8.297 6.819 1.00 97.06 99 ALA A C 1
ATOM 792 O O . ALA A 1 99 ? -1.800 -9.291 6.287 1.00 97.06 99 ALA A O 1
ATOM 793 N N . ASP A 1 100 ? -2.041 -7.281 7.276 1.00 97.06 100 ASP A N 1
ATOM 794 C CA . ASP A 1 100 ? -3.501 -7.252 7.157 1.00 97.06 100 ASP A CA 1
ATOM 795 C C . ASP A 1 100 ? -3.961 -7.275 5.690 1.00 97.06 100 ASP A C 1
ATOM 797 O O . ASP A 1 100 ? -4.850 -8.046 5.338 1.00 97.06 100 ASP A O 1
ATOM 801 N N . PHE A 1 101 ? -3.332 -6.495 4.808 1.00 96.81 101 PHE A N 1
ATOM 802 C CA . PHE A 1 101 ? -3.678 -6.446 3.384 1.00 96.81 101 PHE A CA 1
ATOM 803 C C . PHE A 1 101 ? -3.424 -7.776 2.675 1.00 96.81 101 PHE A C 1
ATOM 805 O O . PHE A 1 101 ? -4.218 -8.166 1.818 1.00 96.81 101 PHE A O 1
ATOM 812 N N . LYS A 1 102 ? -2.360 -8.496 3.043 1.00 95.75 102 LYS A N 1
ATOM 813 C CA . LYS A 1 102 ? -2.109 -9.848 2.531 1.00 95.75 102 LYS A CA 1
ATOM 814 C C . LYS A 1 102 ? -3.154 -10.839 3.000 1.00 95.75 102 LYS A C 1
ATOM 816 O O . LYS A 1 102 ? -3.642 -11.617 2.188 1.00 95.75 102 LYS A O 1
ATOM 821 N N . ARG A 1 103 ? -3.549 -10.777 4.273 1.00 95.31 103 ARG A N 1
ATOM 822 C CA . ARG A 1 103 ? -4.634 -11.610 4.806 1.00 95.31 103 ARG A CA 1
ATOM 823 C C . ARG A 1 103 ? -5.971 -11.337 4.109 1.00 95.31 103 ARG A C 1
ATOM 825 O O . ARG A 1 103 ? -6.707 -12.274 3.840 1.00 95.31 103 ARG A O 1
ATOM 832 N N . LEU A 1 104 ? -6.263 -10.077 3.785 1.00 94.25 104 LEU A N 1
ATOM 833 C CA . LEU A 1 104 ? -7.475 -9.675 3.059 1.00 94.25 104 LEU A CA 1
ATOM 834 C C . LEU A 1 104 ? -7.424 -9.974 1.550 1.00 94.25 104 LEU A C 1
ATOM 836 O O . LEU A 1 104 ? -8.394 -9.698 0.845 1.00 94.25 104 LEU A O 1
ATOM 840 N N . GLY A 1 105 ? -6.301 -10.493 1.040 1.00 94.00 105 GLY A N 1
ATOM 841 C CA . GLY A 1 105 ? -6.121 -10.775 -0.383 1.00 94.00 105 GLY A CA 1
ATOM 842 C C . GLY A 1 105 ? -6.005 -9.523 -1.257 1.00 94.00 105 GLY A C 1
ATOM 843 O O . GLY A 1 105 ? -6.258 -9.601 -2.451 1.00 94.00 105 GLY A O 1
ATOM 844 N N . ILE A 1 106 ? -5.639 -8.372 -0.685 1.00 94.88 106 ILE A N 1
ATOM 845 C CA . ILE A 1 106 ? -5.489 -7.097 -1.410 1.00 94.88 106 ILE A CA 1
ATOM 846 C C . ILE A 1 106 ? -4.122 -7.019 -2.100 1.00 94.88 106 ILE A C 1
ATOM 848 O O . ILE A 1 106 ? -4.002 -6.551 -3.233 1.00 94.88 106 ILE A O 1
ATOM 852 N N . VAL A 1 107 ? -3.075 -7.474 -1.411 1.00 95.50 107 VAL A N 1
ATOM 853 C CA . VAL A 1 107 ? -1.693 -7.420 -1.897 1.00 95.50 107 VAL A CA 1
ATOM 854 C C . VAL A 1 107 ? -0.975 -8.724 -1.583 1.00 95.50 107 VAL A C 1
ATOM 856 O O . VAL A 1 107 ? -1.155 -9.310 -0.519 1.00 95.50 107 VAL A O 1
ATOM 859 N N . SER A 1 108 ? -0.110 -9.169 -2.482 1.00 95.94 108 SER A N 1
ATOM 860 C CA . SER A 1 108 ? 0.930 -10.148 -2.163 1.00 95.94 108 SER A CA 1
ATOM 861 C C . SER A 1 108 ? 2.295 -9.524 -2.398 1.00 95.94 108 SER A C 1
ATOM 863 O O . SER A 1 108 ? 2.416 -8.594 -3.187 1.00 95.94 108 SER A O 1
ATOM 865 N N . TRP A 1 109 ? 3.329 -10.022 -1.728 1.00 96.44 109 TRP A N 1
ATOM 866 C CA . TRP A 1 109 ? 4.689 -9.572 -1.993 1.00 96.44 109 TRP A CA 1
ATOM 867 C C . TRP A 1 109 ? 5.695 -10.701 -1.858 1.00 96.44 109 TRP A C 1
ATOM 869 O O . TRP A 1 109 ? 5.486 -11.659 -1.105 1.00 96.44 109 TRP A O 1
ATOM 879 N N . GLN A 1 110 ? 6.807 -10.530 -2.560 1.00 95.19 110 GLN A N 1
ATOM 880 C CA . GLN A 1 110 ? 7.998 -11.350 -2.456 1.00 95.19 110 GLN A CA 1
ATOM 881 C C . GLN A 1 110 ? 9.127 -10.507 -1.864 1.00 95.19 110 GLN A C 1
ATOM 883 O O . GLN A 1 110 ? 9.483 -9.448 -2.388 1.00 95.19 110 GLN A O 1
ATOM 888 N N . ASN A 1 111 ? 9.696 -10.993 -0.761 1.00 93.44 111 ASN A N 1
ATOM 889 C CA . ASN A 1 111 ? 10.896 -10.398 -0.188 1.00 93.44 111 ASN A CA 1
ATOM 890 C C . ASN A 1 111 ? 12.080 -10.712 -1.103 1.00 93.44 111 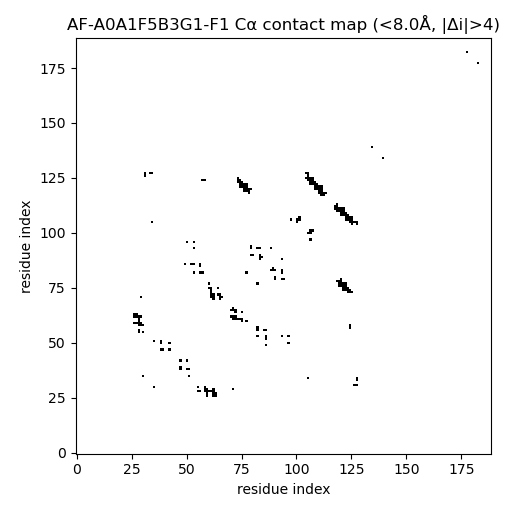ASN A C 1
ATOM 892 O O . ASN A 1 111 ? 12.325 -11.882 -1.405 1.00 93.44 111 ASN A O 1
ATOM 896 N N . ARG A 1 112 ? 12.819 -9.687 -1.531 1.00 92.69 112 ARG A N 1
ATOM 897 C CA . ARG A 1 112 ? 13.980 -9.856 -2.412 1.00 92.69 112 ARG A CA 1
ATOM 898 C C . ARG A 1 112 ? 15.263 -9.521 -1.663 1.00 92.69 112 ARG A C 1
ATOM 900 O O . ARG A 1 112 ? 15.355 -8.505 -0.978 1.00 92.69 112 ARG A O 1
ATOM 907 N N . LYS A 1 113 ? 16.265 -10.382 -1.811 1.00 92.00 113 LYS A N 1
ATOM 908 C CA . LYS A 1 113 ? 17.610 -10.193 -1.264 1.00 92.00 113 LYS A CA 1
ATOM 909 C C . LYS A 1 113 ? 18.639 -10.559 -2.322 1.00 92.00 113 LYS A C 1
ATOM 911 O O . LYS A 1 113 ? 18.396 -11.456 -3.125 1.00 92.00 113 LYS A O 1
ATOM 916 N N . TRP A 1 114 ? 19.769 -9.867 -2.305 1.00 91.00 114 TRP A N 1
ATOM 917 C CA . TRP A 1 114 ? 20.943 -10.201 -3.105 1.00 91.00 114 TRP A CA 1
ATOM 918 C C . TRP A 1 114 ? 22.134 -10.346 -2.164 1.00 91.00 114 TRP A C 1
ATOM 920 O O . TRP A 1 114 ? 22.644 -9.352 -1.639 1.00 91.00 114 TRP A O 1
ATOM 930 N N . GLY A 1 115 ? 22.548 -11.588 -1.902 1.00 92.44 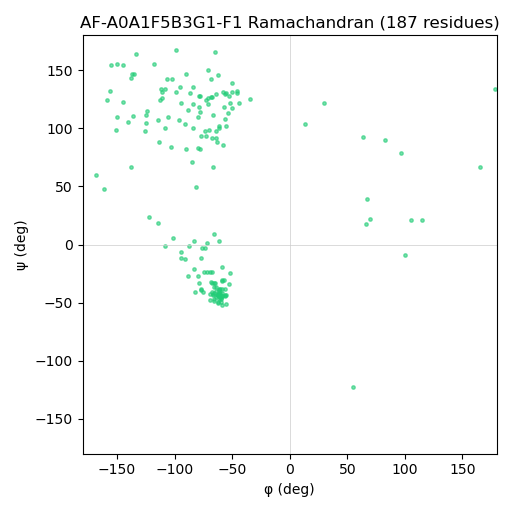115 GLY A N 1
ATOM 931 C CA . GLY A 1 115 ? 23.505 -11.888 -0.835 1.00 92.44 115 GLY A CA 1
ATOM 932 C C . GLY A 1 115 ? 23.017 -11.332 0.508 1.00 92.44 115 GLY A C 1
ATOM 933 O O . GLY A 1 115 ? 21.901 -11.622 0.940 1.00 92.44 115 GLY A O 1
ATOM 934 N N . HIS A 1 116 ? 23.825 -10.473 1.133 1.00 91.75 116 HIS A N 1
ATOM 935 C CA . HIS A 1 116 ? 23.494 -9.804 2.400 1.00 91.75 116 HIS A CA 1
ATOM 936 C C . HIS A 1 116 ? 22.721 -8.482 2.246 1.00 91.75 116 HIS A C 1
ATOM 938 O O . HIS A 1 116 ? 22.381 -7.854 3.248 1.00 91.75 116 HIS A O 1
ATOM 944 N N . ARG A 1 117 ? 22.435 -8.031 1.016 1.00 90.00 117 ARG A N 1
ATOM 945 C CA . ARG A 1 117 ? 21.743 -6.757 0.767 1.00 90.00 117 ARG A CA 1
ATOM 946 C C . ARG A 1 117 ? 20.241 -6.970 0.581 1.00 90.00 117 ARG A C 1
ATOM 948 O O . ARG A 1 117 ? 19.812 -7.861 -0.155 1.00 90.00 117 ARG A O 1
ATOM 955 N N . ASN A 1 118 ? 19.442 -6.117 1.219 1.00 89.62 118 ASN A N 1
ATOM 956 C CA . ASN A 1 118 ? 17.997 -6.067 1.002 1.00 89.62 118 ASN A CA 1
ATOM 957 C C . ASN A 1 118 ? 17.707 -5.307 -0.296 1.00 89.62 118 ASN A C 1
ATOM 959 O O . ASN A 1 118 ? 18.186 -4.189 -0.478 1.00 89.62 118 ASN A O 1
ATOM 963 N N . LEU A 1 119 ? 16.928 -5.917 -1.186 1.00 93.12 119 LEU A N 1
ATOM 964 C CA . LEU A 1 119 ? 16.436 -5.267 -2.397 1.00 93.12 119 LEU A CA 1
ATOM 965 C C . LEU A 1 119 ? 15.006 -4.769 -2.180 1.00 93.12 119 LEU A C 1
ATOM 967 O O . LEU A 1 119 ? 14.333 -5.164 -1.228 1.00 93.12 119 LEU A O 1
ATOM 971 N N . ALA A 1 120 ? 14.526 -3.931 -3.099 1.00 94.38 120 ALA A N 1
ATOM 972 C CA . ALA A 1 120 ? 13.120 -3.561 -3.148 1.00 94.38 120 ALA A CA 1
ATOM 973 C C . ALA A 1 120 ? 12.252 -4.824 -3.246 1.00 94.38 120 ALA A C 1
ATOM 975 O O . ALA A 1 120 ? 12.488 -5.700 -4.086 1.00 94.38 120 ALA A O 1
ATOM 976 N N . ASN A 1 121 ? 11.236 -4.906 -2.392 1.00 95.31 121 ASN A N 1
ATOM 977 C CA . ASN A 1 121 ? 10.275 -5.996 -2.436 1.00 95.31 121 ASN A CA 1
ATOM 978 C C . ASN A 1 121 ? 9.433 -5.872 -3.704 1.00 95.31 121 ASN A C 1
ATOM 980 O O . ASN A 1 121 ? 9.071 -4.765 -4.109 1.00 95.31 121 ASN A O 1
ATOM 984 N N . LEU A 1 122 ? 9.102 -7.013 -4.305 1.00 96.19 122 LEU A N 1
ATOM 985 C CA . LEU A 1 122 ? 8.163 -7.065 -5.419 1.00 96.19 122 LEU A CA 1
ATOM 986 C C . LEU A 1 122 ? 6.755 -7.210 -4.845 1.00 96.19 122 LEU A C 1
ATOM 988 O O . LEU A 1 122 ? 6.465 -8.211 -4.191 1.00 96.19 122 LEU A O 1
ATOM 992 N N . TYR A 1 123 ? 5.907 -6.210 -5.056 1.00 96.25 123 TYR A N 1
ATOM 993 C CA . TYR A 1 123 ? 4.504 -6.216 -4.657 1.00 96.25 123 TYR A CA 1
ATOM 994 C C . TYR A 1 123 ? 3.623 -6.501 -5.869 1.00 96.25 123 TYR A C 1
ATOM 996 O O . TYR A 1 123 ? 3.871 -5.986 -6.954 1.00 96.25 123 TYR A O 1
ATOM 1004 N N . THR A 1 124 ? 2.558 -7.262 -5.645 1.00 95.38 124 THR A N 1
ATOM 1005 C CA . THR A 1 124 ? 1.505 -7.547 -6.619 1.00 95.38 124 THR A CA 1
ATOM 1006 C C . THR A 1 124 ? 0.170 -7.140 -6.008 1.00 95.38 124 THR A C 1
ATOM 1008 O O . THR A 1 124 ? -0.268 -7.731 -5.014 1.00 95.38 124 THR A O 1
ATOM 1011 N N . LEU A 1 125 ? -0.488 -6.139 -6.591 1.00 93.50 125 LEU A N 1
ATOM 1012 C CA . LEU A 1 125 ? -1.878 -5.808 -6.285 1.00 93.50 125 LEU A CA 1
ATOM 1013 C C . LEU A 1 125 ? -2.780 -6.880 -6.884 1.00 93.50 125 LEU A C 1
ATOM 1015 O O . LEU A 1 125 ? -2.715 -7.174 -8.077 1.00 93.50 125 LEU A O 1
ATOM 1019 N N . ARG A 1 126 ? -3.614 -7.486 -6.045 1.00 90.31 126 ARG A N 1
ATOM 1020 C CA . ARG A 1 126 ? -4.545 -8.522 -6.481 1.00 90.31 126 ARG A CA 1
ATOM 1021 C C . ARG A 1 126 ? -5.826 -7.855 -6.963 1.00 90.31 126 ARG A C 1
ATOM 1023 O O . ARG A 1 126 ? -6.399 -7.016 -6.270 1.00 90.31 126 ARG A O 1
ATOM 1030 N N . HIS A 1 127 ? -6.286 -8.246 -8.146 1.00 78.69 127 HIS A N 1
ATOM 1031 C CA . HIS A 1 127 ? -7.618 -7.879 -8.603 1.00 78.69 127 HIS A CA 1
ATOM 1032 C C . HIS A 1 127 ? -8.653 -8.609 -7.750 1.00 78.69 127 HIS A C 1
ATOM 1034 O O . HIS A 1 127 ? -8.602 -9.833 -7.615 1.00 78.69 127 HIS A O 1
ATOM 1040 N N . TYR A 1 128 ? -9.595 -7.860 -7.174 1.00 70.31 128 TYR A N 1
ATOM 1041 C CA . TYR A 1 128 ? -10.677 -8.447 -6.393 1.00 70.31 128 TYR A CA 1
ATOM 1042 C C . TYR A 1 128 ? -11.732 -9.026 -7.348 1.00 70.31 128 TYR A C 1
ATOM 1044 O O . TYR A 1 128 ? -12.750 -8.399 -7.668 1.00 70.31 128 TYR A O 1
ATOM 1052 N N . SER A 1 129 ? -11.471 -10.241 -7.830 1.00 58.94 129 SER A N 1
ATOM 1053 C CA . SER A 1 129 ? -12.467 -11.096 -8.477 1.00 58.94 129 SER A CA 1
ATOM 1054 C C . SER A 1 129 ? -13.223 -11.867 -7.402 1.00 58.94 129 SER A C 1
ATOM 1056 O O . SER A 1 129 ? -13.049 -13.068 -7.231 1.00 58.94 129 SER A O 1
ATOM 1058 N N . HIS A 1 130 ? -14.067 -11.179 -6.634 1.00 48.94 130 HIS A N 1
ATOM 1059 C CA . HIS A 1 130 ? -15.162 -11.889 -5.983 1.00 48.94 130 HIS A CA 1
ATOM 1060 C C . HIS A 1 130 ? -16.187 -12.251 -7.060 1.00 48.94 130 HIS A C 1
ATOM 1062 O O . HIS A 1 130 ? -17.079 -11.473 -7.400 1.00 48.94 130 HIS A O 1
ATOM 1068 N N . HIS A 1 131 ? -16.033 -13.464 -7.592 1.00 45.44 131 HIS A N 1
ATOM 1069 C CA . HIS A 1 131 ? -17.176 -14.326 -7.870 1.00 45.44 131 HIS A CA 1
ATOM 1070 C C . HIS A 1 131 ? -18.069 -14.277 -6.616 1.00 45.44 131 HIS A C 1
ATOM 1072 O O . HIS A 1 131 ? -17.531 -14.386 -5.517 1.00 45.44 131 HIS A O 1
ATOM 1078 N N . ASN A 1 132 ? -19.373 -14.032 -6.768 1.00 44.22 132 ASN A N 1
ATOM 1079 C CA . ASN A 1 132 ? -20.384 -13.792 -5.712 1.00 44.22 132 ASN A CA 1
ATOM 1080 C C . ASN A 1 132 ? -20.852 -12.337 -5.536 1.00 44.22 132 ASN A C 1
ATOM 1082 O O . ASN A 1 132 ? -21.475 -12.010 -4.530 1.00 44.22 132 ASN A O 1
ATOM 1086 N N . SER A 1 133 ? -20.693 -11.475 -6.543 1.00 49.38 133 SER A N 1
ATOM 1087 C CA . SER A 1 133 ? -21.827 -10.586 -6.830 1.00 49.38 133 SER A CA 1
ATOM 1088 C C . SER A 1 133 ? -22.833 -11.407 -7.627 1.00 49.38 133 SER A C 1
ATOM 1090 O O . SER A 1 133 ? -22.843 -11.382 -8.853 1.00 49.38 133 SER A O 1
ATOM 1092 N N . GLY A 1 134 ? -23.656 -12.190 -6.919 1.00 46.91 134 GLY A N 1
ATOM 1093 C CA . GLY A 1 134 ? -24.959 -12.535 -7.477 1.00 46.91 134 GLY A CA 1
ATOM 1094 C C . GLY A 1 134 ? -25.614 -11.223 -7.927 1.00 46.91 134 GLY A C 1
ATOM 1095 O O . GLY A 1 134 ? -25.414 -10.202 -7.253 1.00 46.91 134 GLY A O 1
ATOM 1096 N N . PRO A 1 135 ? -26.281 -11.195 -9.088 1.00 46.50 135 PRO A N 1
ATOM 1097 C CA . PRO A 1 135 ? -26.831 -9.963 -9.629 1.00 46.50 135 PRO A CA 1
ATOM 1098 C C . PRO A 1 135 ? -27.675 -9.293 -8.543 1.00 46.50 135 PRO A C 1
ATOM 1100 O O . PRO A 1 135 ? -28.605 -9.885 -8.007 1.00 46.50 135 PRO A O 1
ATOM 1103 N N . THR A 1 136 ? -27.335 -8.053 -8.185 1.00 52.81 136 THR A N 1
ATOM 1104 C CA . THR A 1 136 ? -28.044 -7.257 -7.164 1.00 52.81 136 THR A CA 1
ATOM 1105 C C . THR A 1 136 ? -29.477 -6.886 -7.574 1.00 52.81 136 THR A C 1
ATOM 1107 O O . THR A 1 136 ? -30.120 -6.081 -6.914 1.00 52.81 136 THR A O 1
ATOM 1110 N N . SER A 1 137 ? -29.975 -7.458 -8.669 1.00 50.34 137 SER A N 1
ATOM 1111 C CA . SER A 1 137 ? -31.346 -7.380 -9.148 1.00 50.34 137 SER A CA 1
ATOM 1112 C C . SER A 1 137 ? -31.610 -8.595 -10.035 1.00 50.34 137 SER A C 1
ATOM 1114 O O . SER A 1 137 ? -30.826 -8.879 -10.941 1.00 50.34 137 SER A O 1
ATOM 1116 N N . VAL A 1 138 ? -32.729 -9.281 -9.798 1.00 56.25 138 VAL A N 1
ATOM 1117 C CA . VAL A 1 138 ? -33.218 -10.400 -10.625 1.00 56.25 138 VAL A CA 1
ATOM 1118 C C . VAL A 1 138 ? -33.458 -9.960 -12.085 1.00 56.25 138 VAL A C 1
ATOM 1120 O O . VAL A 1 138 ? -33.408 -10.791 -12.984 1.00 56.25 138 VAL A O 1
ATOM 1123 N N . HIS A 1 139 ? -33.601 -8.653 -12.347 1.00 48.50 139 HIS A N 1
ATOM 1124 C CA . HIS A 1 139 ? -33.933 -8.090 -13.664 1.00 48.50 139 HIS A CA 1
ATOM 1125 C C . HIS A 1 139 ? -32.758 -7.493 -14.458 1.00 48.50 139 HIS A C 1
ATOM 1127 O O . HIS A 1 139 ? -32.967 -6.949 -15.536 1.00 48.50 139 HIS A O 1
ATOM 1133 N N . ASN A 1 140 ? -31.505 -7.596 -13.999 1.00 55.25 140 ASN A N 1
ATOM 1134 C CA . ASN A 1 140 ? -30.372 -7.014 -14.747 1.00 55.25 140 ASN A CA 1
ATOM 1135 C C . ASN A 1 140 ? -29.972 -7.790 -16.023 1.00 55.25 140 ASN A C 1
ATOM 1137 O O . ASN A 1 140 ? -29.063 -7.352 -16.724 1.00 55.25 140 ASN A O 1
ATOM 1141 N N . ASN A 1 141 ? -30.616 -8.924 -16.319 1.00 51.34 141 ASN A N 1
ATOM 1142 C CA . ASN A 1 141 ? -30.399 -9.684 -17.557 1.00 51.34 141 ASN A CA 1
ATOM 1143 C C . ASN A 1 141 ? -31.391 -9.335 -18.674 1.00 51.34 141 ASN A C 1
ATOM 1145 O O . ASN A 1 141 ? -31.224 -9.809 -19.797 1.00 51.34 141 ASN A O 1
ATOM 1149 N N . GLU A 1 142 ? -32.406 -8.520 -18.401 1.00 49.34 142 GLU A N 1
ATOM 1150 C CA . GLU A 1 142 ? -33.285 -8.028 -19.452 1.00 49.34 142 GLU A CA 1
ATOM 1151 C C . GLU A 1 142 ? -32.627 -6.801 -20.086 1.00 49.34 142 GLU A C 1
ATOM 1153 O O . GLU A 1 142 ? -32.318 -5.820 -19.405 1.00 49.34 142 GLU A O 1
ATOM 1158 N N . LEU A 1 143 ? -32.374 -6.857 -21.399 1.00 49.09 143 LEU A N 1
ATOM 1159 C CA . LEU A 1 143 ? -32.083 -5.656 -22.176 1.00 49.09 143 LEU A CA 1
ATOM 1160 C C . LEU A 1 143 ? -33.252 -4.690 -21.960 1.00 49.09 143 LEU A C 1
ATOM 1162 O O . LEU A 1 143 ? -34.311 -4.849 -22.562 1.00 49.09 143 LEU A O 1
ATOM 1166 N N . SER A 1 144 ? -33.061 -3.685 -21.109 1.00 44.94 144 SER A N 1
ATOM 1167 C CA . SER A 1 144 ? -33.959 -2.540 -21.059 1.00 44.94 144 SER A CA 1
ATOM 1168 C C . SER A 1 144 ? -33.897 -1.856 -22.423 1.00 44.94 144 SER A C 1
ATOM 1170 O O . SER A 1 144 ? -32.971 -1.100 -22.710 1.00 44.94 144 SER A O 1
ATOM 1172 N N . THR A 1 145 ? -34.888 -2.124 -23.271 1.00 49.25 145 THR A N 1
ATOM 1173 C CA . THR A 1 145 ? -35.145 -1.402 -24.526 1.00 49.25 145 THR A CA 1
ATOM 1174 C C . THR A 1 145 ? -35.687 0.005 -24.278 1.00 49.25 145 THR A C 1
ATOM 1176 O O . THR A 1 145 ? -35.942 0.746 -25.227 1.00 49.25 145 THR A O 1
ATOM 1179 N N . VAL A 1 146 ? -35.840 0.410 -23.013 1.00 47.56 146 VAL A N 1
ATOM 1180 C CA . VAL A 1 146 ? -36.213 1.773 -22.659 1.00 47.56 146 VAL A CA 1
ATOM 1181 C C . VAL A 1 146 ? -35.003 2.664 -22.893 1.00 47.56 146 VAL A C 1
ATOM 1183 O O . VAL A 1 146 ? -34.066 2.719 -22.095 1.00 47.56 146 VAL A O 1
ATOM 1186 N N . ALA A 1 147 ? -35.040 3.300 -24.061 1.00 46.78 147 ALA A N 1
ATOM 1187 C CA . ALA A 1 147 ? -34.145 4.332 -24.526 1.00 46.78 147 ALA A CA 1
ATOM 1188 C C . ALA A 1 147 ? -33.679 5.234 -23.377 1.00 46.78 147 ALA A C 1
ATOM 1190 O O . ALA A 1 147 ? -34.469 5.839 -22.651 1.00 46.78 147 ALA A O 1
ATOM 1191 N N . HIS A 1 148 ? -32.359 5.349 -23.245 1.00 41.94 148 HIS A N 1
ATOM 1192 C CA . HIS A 1 148 ? -31.760 6.505 -22.610 1.00 41.94 148 HIS A CA 1
ATOM 1193 C C . HIS A 1 148 ? -32.367 7.751 -23.265 1.00 41.94 148 HIS A C 1
ATOM 1195 O O . HIS A 1 148 ? -32.166 7.974 -24.456 1.00 41.94 148 HIS A O 1
ATOM 1201 N N . ASN A 1 149 ? -33.077 8.564 -22.483 1.00 52.50 149 ASN A N 1
ATOM 1202 C CA . ASN A 1 149 ? -33.459 9.927 -22.848 1.00 52.50 149 ASN A CA 1
ATOM 1203 C C . ASN A 1 149 ? -32.197 10.802 -22.941 1.00 52.50 149 ASN A C 1
ATOM 1205 O O . ASN A 1 149 ? -31.976 11.710 -22.141 1.00 52.50 149 ASN A O 1
ATOM 1209 N N . SER A 1 150 ? -31.336 10.515 -23.917 1.00 51.81 150 SER A N 1
ATOM 1210 C CA . SER A 1 150 ? -30.287 11.401 -24.407 1.00 51.81 150 SER A CA 1
ATOM 1211 C C . SER A 1 150 ? -30.881 12.401 -25.399 1.00 51.81 150 SER A C 1
ATOM 1213 O O . SER A 1 150 ? -30.359 12.586 -26.494 1.00 51.81 150 SER A O 1
ATOM 1215 N N . GLU A 1 151 ? -31.977 13.045 -25.012 1.00 43.53 151 GLU A N 1
AT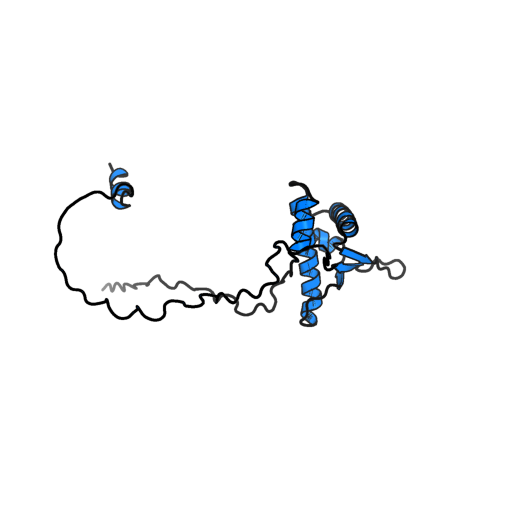OM 1216 C CA . GLU A 1 151 ? -32.506 14.217 -25.693 1.00 43.53 151 GLU A CA 1
ATOM 1217 C C . GLU A 1 151 ? -32.363 15.393 -24.733 1.00 43.53 151 GLU A C 1
ATOM 1219 O O . GLU A 1 151 ? -33.229 15.712 -23.924 1.00 43.53 151 GLU A O 1
ATOM 1224 N N . LEU A 1 152 ? -31.200 16.042 -24.802 1.00 46.12 152 LEU A N 1
ATOM 1225 C CA . LEU A 1 152 ? -31.135 17.457 -24.464 1.00 46.12 152 LEU A CA 1
ATOM 1226 C C . LEU A 1 152 ? -32.149 18.168 -25.378 1.00 46.12 152 LEU A C 1
ATOM 1228 O O . LEU A 1 152 ? -32.081 17.942 -26.589 1.00 46.12 152 LEU A O 1
ATOM 1232 N N . PRO A 1 153 ? -33.057 19.020 -24.871 1.00 40.84 153 PRO A N 1
ATOM 1233 C CA . PRO A 1 153 ? -33.995 19.737 -25.724 1.00 40.84 153 PRO A CA 1
ATOM 1234 C C . PRO A 1 153 ? -33.235 20.753 -26.590 1.00 40.84 153 PRO A C 1
ATOM 1236 O O . PRO A 1 153 ? -32.988 21.899 -26.214 1.00 40.84 153 PRO A O 1
ATOM 1239 N N . ILE A 1 154 ? -32.837 20.315 -27.783 1.00 50.06 154 ILE A N 1
ATOM 1240 C CA . ILE A 1 154 ? -32.372 21.154 -28.884 1.00 50.06 154 ILE A CA 1
ATOM 1241 C C . ILE A 1 154 ? -33.621 21.498 -29.692 1.00 50.06 154 ILE A C 1
ATOM 1243 O O . ILE A 1 154 ? -33.914 20.804 -30.659 1.00 50.06 154 ILE A O 1
ATOM 1247 N N . LYS A 1 155 ? -34.377 22.517 -29.251 1.00 47.53 155 LYS A N 1
ATOM 1248 C CA . LYS A 1 155 ? -35.293 23.375 -30.044 1.00 47.53 155 LYS A CA 1
ATOM 1249 C C . LYS A 1 155 ? -36.237 24.169 -29.125 1.00 47.53 155 LYS A C 1
ATOM 1251 O O . LYS A 1 155 ? -37.436 23.973 -29.157 1.00 47.53 155 LYS A O 1
ATOM 1256 N N . GLU A 1 156 ? -35.700 25.106 -28.344 1.00 48.69 156 GLU A N 1
ATOM 1257 C CA . GLU A 1 156 ? -36.500 26.231 -27.812 1.00 48.69 156 GLU A CA 1
ATOM 1258 C C . GLU A 1 156 ? -35.596 27.387 -27.346 1.00 48.69 156 GLU A C 1
ATOM 1260 O O . GLU A 1 156 ? -35.674 27.901 -26.238 1.00 48.69 156 GLU A O 1
ATOM 1265 N N . ARG A 1 157 ? -34.634 27.767 -28.199 1.00 43.69 157 ARG A N 1
ATOM 1266 C CA . ARG A 1 157 ? -33.683 28.864 -27.922 1.00 43.69 157 ARG A CA 1
ATOM 1267 C C . ARG A 1 157 ? -33.709 29.987 -28.960 1.00 43.69 157 ARG A C 1
ATOM 1269 O O . ARG A 1 157 ? -32.722 30.700 -29.129 1.00 43.69 157 ARG A O 1
ATOM 1276 N N . ARG A 1 158 ? -34.822 30.133 -29.681 1.00 45.31 158 ARG A N 1
ATOM 1277 C CA . ARG A 1 158 ? -35.102 31.263 -30.580 1.00 45.31 158 ARG A CA 1
ATOM 1278 C C . ARG A 1 158 ? -36.600 31.546 -30.497 1.00 45.31 158 ARG A C 1
ATOM 1280 O O . ARG A 1 158 ? -37.355 30.640 -30.831 1.00 45.31 158 ARG A O 1
ATOM 1287 N N . LYS A 1 159 ? -36.975 32.779 -30.126 1.00 45.44 159 LYS A N 1
ATOM 1288 C CA . LYS A 1 159 ? -38.246 33.199 -29.488 1.00 45.44 159 LYS A CA 1
ATOM 1289 C C . LYS A 1 159 ? -38.124 32.932 -27.981 1.00 45.44 159 LYS A C 1
ATOM 1291 O O . LYS A 1 159 ? -38.192 31.790 -27.576 1.00 45.44 159 LYS A O 1
ATOM 1296 N N . ASP A 1 160 ? -37.643 33.838 -27.137 1.00 41.53 160 ASP A N 1
ATOM 1297 C CA . ASP A 1 160 ? -38.166 35.182 -26.931 1.00 41.53 160 ASP A CA 1
ATOM 1298 C C . ASP A 1 160 ? -37.049 36.149 -26.524 1.00 41.53 160 ASP A C 1
ATOM 1300 O O . ASP A 1 160 ? -36.499 36.113 -25.426 1.00 41.53 160 ASP A O 1
ATOM 1304 N N . SER A 1 161 ? -36.714 37.047 -27.438 1.00 44.25 161 SER A N 1
ATOM 1305 C CA . SER A 1 161 ? -36.043 38.303 -27.121 1.00 44.25 161 SER A CA 1
ATOM 1306 C C . SER A 1 161 ? -36.711 39.373 -27.967 1.00 44.25 161 SER A C 1
ATOM 1308 O O . SER A 1 161 ? -36.142 39.908 -28.918 1.00 44.25 161 SER A O 1
ATOM 1310 N N . THR A 1 162 ? -37.977 39.619 -27.654 1.00 38.72 162 THR A N 1
ATOM 1311 C CA . THR A 1 162 ? -38.672 40.831 -28.065 1.00 38.72 162 THR A CA 1
ATOM 1312 C C . THR A 1 162 ? -39.231 41.450 -26.801 1.00 38.72 162 THR A C 1
ATOM 1314 O O . THR A 1 162 ? -40.241 41.028 -26.251 1.00 38.72 162 THR A O 1
ATOM 1317 N N . ILE A 1 163 ? -38.463 42.416 -26.313 1.00 49.88 163 ILE A N 1
ATOM 1318 C CA . ILE A 1 163 ? -38.856 43.401 -25.319 1.00 49.88 163 ILE A CA 1
ATOM 1319 C C . ILE A 1 163 ? -40.131 44.068 -25.829 1.00 49.88 163 ILE A C 1
ATOM 1321 O O . ILE A 1 163 ? -40.082 44.783 -26.827 1.00 49.88 163 ILE A O 1
ATOM 1325 N N . ILE A 1 164 ? -41.254 43.848 -25.148 1.00 43.22 164 ILE A N 1
ATOM 1326 C CA . ILE A 1 164 ? -42.401 44.752 -25.194 1.00 43.22 164 ILE A CA 1
ATOM 1327 C C . ILE A 1 164 ? -42.897 44.902 -23.758 1.00 43.22 164 ILE A C 1
ATOM 1329 O O . ILE A 1 164 ? -43.412 43.962 -23.160 1.00 43.22 164 ILE A O 1
ATOM 1333 N N . ASN A 1 165 ? -42.687 46.103 -23.219 1.00 42.41 165 ASN A N 1
ATOM 1334 C CA . ASN A 1 165 ? -43.299 46.595 -21.992 1.00 42.41 165 ASN A CA 1
ATOM 1335 C C . ASN A 1 165 ? -44.811 46.373 -22.042 1.00 42.41 165 ASN A C 1
ATOM 1337 O O . ASN A 1 165 ? -45.439 46.782 -23.021 1.00 42.41 165 ASN A O 1
ATOM 1341 N N . LYS A 1 166 ? -45.390 45.802 -20.985 1.00 38.19 166 LYS A N 1
ATOM 1342 C CA . LYS A 1 166 ? -46.783 46.055 -20.621 1.00 38.19 166 LYS A CA 1
ATOM 1343 C C . LYS A 1 166 ? -47.022 45.716 -19.157 1.00 38.19 166 LYS A C 1
ATOM 1345 O O . LYS A 1 166 ? -46.711 44.623 -18.692 1.00 38.19 166 LYS A O 1
ATOM 1350 N N . ASP A 1 167 ? -47.524 46.735 -18.487 1.00 38.19 167 ASP A N 1
ATOM 1351 C CA . ASP A 1 167 ? -47.972 46.826 -17.110 1.00 38.19 167 ASP A CA 1
ATOM 1352 C C . ASP A 1 167 ? -48.849 45.643 -16.696 1.00 38.19 167 ASP A C 1
ATOM 1354 O O . ASP A 1 167 ? -49.808 45.349 -17.403 1.00 38.19 167 ASP A O 1
ATOM 1358 N N . VAL A 1 168 ? -48.565 45.027 -15.540 1.00 43.62 168 VAL A N 1
ATOM 1359 C CA . VAL A 1 168 ? -49.579 44.366 -14.700 1.00 43.62 168 VAL A CA 1
ATOM 1360 C C . VAL A 1 168 ? -49.136 44.413 -13.231 1.00 43.62 168 VAL A C 1
ATOM 1362 O O . VAL A 1 168 ? -48.285 43.652 -12.776 1.00 43.62 168 VAL A O 1
ATOM 1365 N N . ASP A 1 169 ? -49.696 45.394 -12.536 1.00 38.53 169 ASP A N 1
ATOM 1366 C CA . ASP A 1 169 ? -50.394 45.324 -11.251 1.00 38.53 169 ASP A CA 1
ATOM 1367 C C . ASP A 1 169 ? -50.031 44.267 -10.190 1.00 38.53 169 ASP A C 1
ATOM 1369 O O . ASP A 1 169 ? -50.214 43.060 -10.332 1.00 38.53 169 ASP A O 1
ATOM 1373 N N . ASN A 1 170 ? -49.660 44.820 -9.029 1.00 41.53 170 ASN A N 1
ATOM 1374 C CA . ASN A 1 170 ? -50.177 44.518 -7.691 1.00 41.53 170 ASN A CA 1
ATOM 1375 C C . ASN A 1 170 ? -51.039 43.250 -7.537 1.00 41.53 170 ASN A C 1
ATOM 1377 O O . ASN A 1 170 ? -52.251 43.278 -7.731 1.00 41.53 170 ASN A O 1
ATOM 1381 N N . SER A 1 171 ? -50.455 42.194 -6.972 1.00 37.09 171 SER A N 1
ATOM 1382 C CA . SER A 1 171 ? -50.950 41.585 -5.726 1.00 37.09 171 SER A CA 1
ATOM 1383 C C . SER A 1 171 ? -50.122 40.361 -5.328 1.00 37.09 171 SER A C 1
ATOM 1385 O O . SER A 1 171 ? -49.881 39.455 -6.114 1.00 37.09 171 SER A O 1
ATOM 1387 N N . GLY A 1 172 ? -49.764 40.294 -4.045 1.00 35.62 172 GLY A N 1
ATOM 1388 C CA . GLY A 1 172 ? -49.871 39.020 -3.337 1.00 35.62 172 GLY A CA 1
ATOM 1389 C C . GLY A 1 172 ? -48.621 38.144 -3.219 1.00 35.62 172 GLY A C 1
ATOM 1390 O O . GLY A 1 172 ? -48.550 37.080 -3.810 1.00 35.62 172 GLY A O 1
ATOM 1391 N N . ILE A 1 173 ? -47.744 38.512 -2.280 1.00 39.34 173 ILE A N 1
ATOM 1392 C CA . ILE A 1 173 ? -47.127 37.584 -1.311 1.00 39.34 173 ILE A CA 1
ATOM 1393 C C . ILE A 1 173 ? -46.221 36.485 -1.907 1.00 39.34 173 ILE A C 1
ATOM 1395 O O . ILE A 1 173 ? -46.618 35.337 -2.084 1.00 39.34 173 ILE A O 1
ATOM 1399 N N . THR A 1 174 ? -44.922 36.777 -1.984 1.00 44.06 174 THR A N 1
ATOM 1400 C CA . THR A 1 174 ? -43.879 35.756 -1.800 1.00 44.06 174 THR A CA 1
ATOM 1401 C C . THR A 1 174 ? -43.192 35.993 -0.465 1.00 44.06 174 THR A C 1
ATOM 1403 O O . THR A 1 174 ? -42.344 36.872 -0.311 1.00 44.06 174 THR A O 1
ATOM 1406 N N . LYS A 1 175 ? -43.601 35.200 0.528 1.00 46.94 175 LYS A N 1
ATOM 1407 C CA . LYS A 1 175 ? -42.889 35.032 1.793 1.00 46.94 175 LYS A CA 1
ATOM 1408 C C . LYS A 1 175 ? -41.475 34.525 1.503 1.00 46.94 175 LYS A C 1
ATOM 1410 O O . LYS A 1 175 ? -41.321 33.499 0.847 1.00 46.94 175 LYS A O 1
ATOM 1415 N N . GLY A 1 176 ? -40.474 35.168 2.099 1.00 52.69 176 GLY A N 1
ATOM 1416 C CA . GLY A 1 176 ? -39.319 34.419 2.592 1.00 52.69 176 GLY A CA 1
ATOM 1417 C C . GLY A 1 176 ? -37.956 34.663 1.960 1.00 52.69 176 GLY A C 1
ATOM 1418 O O . GLY A 1 176 ? -37.097 33.815 2.158 1.00 52.69 176 GLY A O 1
ATOM 1419 N N . PHE A 1 177 ? -37.698 35.791 1.297 1.00 47.72 177 PHE A N 1
ATOM 1420 C CA . PHE A 1 177 ? -36.317 36.247 1.095 1.00 47.72 177 PHE A CA 1
ATOM 1421 C C . PHE A 1 177 ? -36.233 37.763 1.255 1.00 47.72 177 PHE A C 1
ATOM 1423 O O . PHE A 1 177 ? -36.663 38.509 0.381 1.00 47.72 177 PHE A O 1
ATOM 1430 N N . ASN A 1 178 ? -35.685 38.219 2.385 1.00 61.91 178 ASN A N 1
ATOM 1431 C CA . ASN A 1 178 ? -35.322 39.624 2.538 1.00 61.91 178 ASN A CA 1
ATOM 1432 C C . ASN A 1 178 ? -34.220 39.938 1.527 1.00 61.91 178 ASN A C 1
ATOM 1434 O O . ASN A 1 178 ? -33.221 39.216 1.434 1.00 61.91 178 ASN A O 1
ATOM 1438 N N . SER A 1 179 ? -34.425 41.007 0.766 1.00 59.62 179 SER A N 1
ATOM 1439 C CA . SER A 1 179 ? -33.451 41.493 -0.198 1.00 59.62 179 SER A CA 1
ATOM 1440 C C . SER A 1 179 ? -32.174 41.905 0.536 1.00 59.62 179 SER A C 1
ATOM 1442 O O . SER A 1 179 ? -32.222 42.434 1.646 1.00 59.62 179 SER A O 1
ATOM 1444 N N . LEU A 1 180 ? -31.013 41.707 -0.094 1.00 56.53 180 LEU A N 1
ATOM 1445 C CA . LEU A 1 180 ? -29.706 42.156 0.415 1.00 56.53 180 LEU A CA 1
ATOM 1446 C C . LEU A 1 180 ? -29.697 43.649 0.789 1.00 56.53 180 LEU A C 1
ATOM 1448 O O . LEU A 1 180 ? -28.925 44.058 1.654 1.00 56.53 180 LEU A O 1
ATOM 1452 N N . LYS A 1 181 ? -30.590 44.437 0.180 1.00 59.66 181 LYS A N 1
ATOM 1453 C CA . LYS A 1 181 ? -30.802 45.853 0.484 1.00 59.66 181 LYS A CA 1
ATOM 1454 C C . LYS A 1 181 ? -31.393 46.075 1.889 1.00 59.66 181 LYS A C 1
ATOM 1456 O O . LYS A 1 181 ? -30.873 46.898 2.631 1.00 59.66 181 LYS A O 1
ATOM 1461 N N . ASP A 1 182 ? -32.353 45.248 2.312 1.00 62.81 182 ASP A N 1
ATOM 1462 C CA . ASP A 1 182 ? -32.987 45.325 3.644 1.00 62.81 182 ASP A CA 1
ATOM 1463 C C . ASP A 1 182 ? -32.036 44.920 4.786 1.00 62.81 182 ASP A C 1
ATOM 1465 O O . ASP A 1 182 ? -32.223 45.303 5.943 1.00 62.81 182 ASP A O 1
ATOM 1469 N N . ILE A 1 183 ? -31.007 44.124 4.477 1.00 60.47 183 ILE A N 1
ATOM 1470 C CA . ILE A 1 183 ? -29.965 43.719 5.435 1.00 60.47 183 ILE A CA 1
ATOM 1471 C C . ILE A 1 183 ? -28.936 44.842 5.628 1.00 60.47 183 ILE A C 1
ATOM 1473 O O . ILE A 1 183 ? -28.394 44.998 6.724 1.00 60.47 183 ILE A O 1
ATOM 1477 N N . LEU A 1 184 ? -28.662 45.619 4.577 1.00 60.53 184 LEU A N 1
ATOM 1478 C CA . LEU A 1 184 ? -27.690 46.711 4.606 1.00 60.53 184 LEU A CA 1
ATOM 1479 C C . LEU A 1 184 ? -28.242 47.957 5.309 1.00 60.53 184 LEU A C 1
ATOM 1481 O O . LEU A 1 184 ? -27.525 48.541 6.120 1.00 60.53 184 LEU A O 1
ATOM 1485 N N . ASP A 1 185 ? -29.517 48.290 5.110 1.00 63.19 185 ASP A N 1
ATOM 1486 C CA . ASP A 1 185 ? -30.133 49.459 5.758 1.00 63.19 185 ASP A CA 1
ATOM 1487 C C . ASP A 1 185 ? -30.369 49.251 7.269 1.00 63.19 185 ASP A C 1
ATOM 1489 O O . ASP A 1 185 ? -30.340 50.207 8.039 1.00 63.19 185 ASP A O 1
ATOM 1493 N N . LYS A 1 186 ? -30.483 47.999 7.742 1.00 58.69 186 LYS A N 1
ATOM 1494 C CA . LYS A 1 186 ? -30.540 47.665 9.182 1.00 58.69 186 LYS A CA 1
ATOM 1495 C C . LYS A 1 186 ? -29.193 47.699 9.908 1.00 58.69 186 LYS A C 1
ATOM 1497 O O . LYS A 1 186 ? -29.176 47.584 11.129 1.00 58.69 186 LYS A O 1
ATOM 1502 N N . ARG A 1 187 ? -28.068 47.786 9.190 1.00 53.69 187 ARG A N 1
ATOM 1503 C CA . ARG A 1 187 ? -26.721 47.815 9.794 1.00 53.69 187 ARG A CA 1
ATOM 1504 C C . ARG A 1 187 ? -26.170 49.221 10.019 1.00 53.69 187 ARG A C 1
ATOM 1506 O O . ARG A 1 187 ? -25.164 49.343 10.707 1.00 53.69 187 ARG A O 1
ATOM 1513 N N . ASN A 1 188 ? -26.820 50.240 9.461 1.00 52.12 188 ASN A N 1
ATOM 1514 C CA . ASN A 1 188 ? -26.423 51.644 9.583 1.00 52.12 188 ASN A CA 1
ATOM 1515 C C . ASN A 1 188 ? -27.457 52.487 10.362 1.00 52.12 188 ASN A C 1
ATOM 1517 O O . ASN A 1 188 ? -27.444 53.711 10.241 1.00 52.12 188 ASN A O 1
ATOM 1521 N N . ALA A 1 189 ? -28.340 51.837 11.130 1.00 49.91 189 ALA A N 1
ATOM 1522 C CA . ALA A 1 189 ? -29.315 52.457 12.029 1.00 49.91 189 ALA A CA 1
ATOM 1523 C C . ALA A 1 189 ? -29.023 52.072 13.484 1.00 49.91 189 ALA 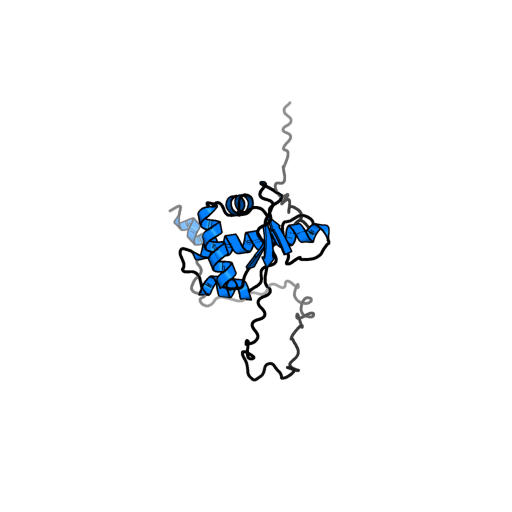A C 1
ATOM 1525 O O . ALA A 1 189 ? -28.650 50.896 13.706 1.00 49.91 189 ALA A O 1
#